Protein AF-A0A955N0J2-F1 (afdb_monomer_lite)

Structure (mmCIF, N/CA/C/O backbone):
data_AF-A0A955N0J2-F1
#
_entry.id   AF-A0A955N0J2-F1
#
loop_
_atom_site.group_PDB
_atom_site.id
_atom_site.type_symbol
_atom_site.label_atom_id
_atom_site.label_alt_id
_atom_site.label_comp_id
_atom_site.label_asym_id
_atom_site.label_entity_id
_atom_site.label_seq_id
_atom_site.pdbx_PDB_ins_code
_atom_site.Cartn_x
_atom_site.Cartn_y
_atom_site.Cartn_z
_atom_site.occupancy
_atom_site.B_iso_or_equiv
_atom_site.auth_seq_id
_atom_site.auth_comp_id
_atom_site.auth_asym_id
_atom_site.auth_atom_id
_atom_site.pdbx_PDB_model_num
ATOM 1 N N . HIS A 1 1 ? -2.171 -32.576 -2.882 1.00 40.78 1 HIS A N 1
ATOM 2 C CA . HIS A 1 1 ? -1.024 -31.797 -3.385 1.00 40.78 1 HIS A CA 1
ATOM 3 C C . HIS A 1 1 ? 0.149 -32.004 -2.447 1.00 40.78 1 HIS A C 1
ATOM 5 O O . HIS A 1 1 ? 0.036 -31.652 -1.281 1.00 40.78 1 HIS A O 1
ATOM 11 N N . ALA A 1 2 ? 1.214 -32.661 -2.911 1.00 28.28 2 ALA A N 1
ATOM 12 C CA . ALA A 1 2 ? 2.442 -32.777 -2.133 1.00 28.28 2 ALA A CA 1
ATOM 13 C C . ALA A 1 2 ? 3.068 -31.384 -2.021 1.00 28.28 2 ALA A C 1
ATOM 15 O O . ALA A 1 2 ? 3.252 -30.714 -3.036 1.00 28.28 2 ALA A O 1
ATOM 16 N N . THR A 1 3 ? 3.320 -30.936 -0.797 1.00 36.53 3 THR A N 1
ATOM 17 C CA . THR A 1 3 ? 4.000 -29.677 -0.505 1.00 36.53 3 THR A CA 1
ATOM 18 C C . THR A 1 3 ? 5.384 -29.737 -1.139 1.00 36.53 3 THR A C 1
ATOM 20 O O . THR A 1 3 ? 6.217 -30.554 -0.742 1.00 36.53 3 THR A O 1
ATOM 23 N N . ASP A 1 4 ? 5.604 -28.921 -2.164 1.00 41.00 4 ASP A N 1
ATOM 24 C CA . ASP A 1 4 ? 6.907 -28.765 -2.792 1.00 41.00 4 ASP A CA 1
ATOM 25 C C . ASP A 1 4 ? 7.872 -28.186 -1.746 1.00 41.00 4 ASP A C 1
ATOM 27 O O . ASP A 1 4 ? 7.723 -27.051 -1.300 1.00 41.00 4 ASP A O 1
ATOM 31 N N . ARG A 1 5 ? 8.808 -29.015 -1.270 1.00 42.97 5 ARG A N 1
ATOM 32 C CA . ARG A 1 5 ? 9.857 -28.622 -0.314 1.00 42.97 5 ARG A CA 1
ATOM 33 C C . ARG A 1 5 ? 11.081 -28.032 -1.015 1.00 42.97 5 ARG A C 1
ATOM 35 O O . ARG A 1 5 ? 12.058 -27.700 -0.345 1.00 42.97 5 ARG A O 1
ATOM 42 N N . SER A 1 6 ? 11.071 -27.932 -2.345 1.00 45.31 6 SER A N 1
ATOM 43 C CA . SER A 1 6 ? 12.128 -27.241 -3.066 1.00 45.31 6 SER A CA 1
ATOM 44 C C . SER A 1 6 ? 11.896 -25.733 -2.947 1.00 45.31 6 SER A C 1
ATOM 46 O O . SER A 1 6 ? 10.862 -25.200 -3.342 1.00 45.31 6 SER A O 1
ATOM 48 N N . MET A 1 7 ? 12.879 -25.001 -2.419 1.00 46.88 7 MET A N 1
ATOM 49 C CA . MET A 1 7 ? 12.847 -23.531 -2.385 1.00 46.88 7 MET A CA 1
ATOM 50 C C . MET A 1 7 ? 12.862 -22.893 -3.794 1.00 46.88 7 MET A C 1
ATOM 52 O O . MET A 1 7 ? 13.024 -21.686 -3.916 1.00 46.88 7 MET A O 1
ATOM 56 N N . SER A 1 8 ? 12.705 -23.665 -4.880 1.00 48.97 8 SER A N 1
ATOM 57 C CA . SER A 1 8 ? 12.685 -23.144 -6.251 1.00 48.97 8 SER A CA 1
ATOM 58 C C . SER A 1 8 ? 11.396 -22.416 -6.628 1.00 48.97 8 SER A C 1
ATOM 60 O O . SER A 1 8 ? 11.424 -21.650 -7.588 1.00 48.97 8 SER A O 1
ATOM 62 N N . ARG A 1 9 ? 10.294 -22.624 -5.889 1.00 45.53 9 ARG A N 1
ATOM 63 C CA . ARG A 1 9 ? 9.025 -21.890 -6.080 1.00 45.53 9 ARG A CA 1
ATOM 64 C C . ARG A 1 9 ? 8.713 -20.890 -4.965 1.00 45.53 9 ARG A C 1
ATOM 66 O O . ARG A 1 9 ? 7.815 -20.071 -5.125 1.00 45.53 9 ARG A O 1
ATOM 73 N N . ASN A 1 10 ? 9.455 -20.930 -3.859 1.00 49.03 10 ASN A N 1
ATOM 74 C CA . ASN A 1 10 ? 9.237 -20.028 -2.735 1.00 49.03 10 ASN A CA 1
ATOM 75 C C . ASN A 1 10 ? 10.019 -18.735 -2.962 1.00 49.03 10 ASN A C 1
ATOM 77 O O . ASN A 1 10 ? 11.237 -18.688 -2.795 1.00 49.03 10 ASN A O 1
ATOM 81 N N . PHE A 1 11 ? 9.309 -17.671 -3.321 1.00 57.72 11 PHE A N 1
ATOM 82 C CA . PHE A 1 11 ? 9.750 -16.335 -2.954 1.00 57.72 11 PHE A CA 1
ATOM 83 C C . PHE A 1 11 ? 9.420 -16.192 -1.472 1.00 57.72 11 PHE A C 1
ATOM 85 O O . PHE A 1 11 ? 8.257 -16.018 -1.118 1.00 57.72 11 PHE A O 1
ATOM 92 N N . ASN A 1 12 ? 10.408 -16.384 -0.600 1.00 56.88 12 ASN A N 1
ATOM 93 C CA . ASN A 1 12 ? 10.204 -16.054 0.803 1.00 56.88 12 ASN A CA 1
ATOM 94 C C . ASN A 1 12 ? 9.951 -14.541 0.868 1.00 56.88 12 ASN A C 1
ATOM 96 O O . ASN A 1 12 ? 10.771 -13.764 0.380 1.00 56.88 12 ASN A O 1
ATOM 100 N N . GLU A 1 13 ? 8.800 -14.145 1.410 1.00 60.25 13 GLU A N 1
ATOM 101 C CA . GLU A 1 13 ? 8.602 -12.776 1.871 1.00 60.25 13 GLU A CA 1
ATOM 102 C C . GLU A 1 13 ? 9.504 -12.596 3.091 1.00 60.25 13 GLU A C 1
ATOM 104 O O . GLU A 1 13 ? 9.379 -13.327 4.076 1.00 60.25 13 GLU A O 1
ATOM 109 N N . GLU A 1 14 ? 10.472 -11.698 2.981 1.00 68.94 14 GLU A N 1
ATOM 110 C CA . GLU A 1 14 ? 11.505 -11.494 3.996 1.00 68.94 14 GLU A CA 1
ATOM 111 C C . GLU A 1 14 ? 11.550 -10.032 4.463 1.00 68.94 14 GLU A C 1
ATOM 113 O O . GLU A 1 14 ? 12.373 -9.710 5.311 1.00 68.94 14 GLU A O 1
ATOM 118 N N . GLY A 1 15 ? 10.707 -9.140 3.930 1.00 83.31 15 GLY A N 1
ATOM 119 C CA . GLY A 1 15 ? 10.720 -7.709 4.226 1.00 83.31 15 GLY A CA 1
ATOM 120 C C . GLY A 1 15 ? 9.528 -7.204 5.037 1.00 83.31 15 GLY A C 1
ATOM 121 O O . GLY A 1 15 ? 8.683 -7.959 5.512 1.00 83.31 15 GLY A O 1
ATOM 122 N N . ASP A 1 16 ? 9.475 -5.880 5.174 1.00 90.06 16 ASP A N 1
ATOM 123 C CA . ASP A 1 16 ? 8.369 -5.163 5.805 1.00 90.06 16 ASP A CA 1
ATOM 124 C C . ASP A 1 16 ? 7.526 -4.467 4.726 1.00 90.06 16 ASP A C 1
ATOM 126 O O . ASP A 1 16 ? 8.062 -3.834 3.810 1.00 90.06 16 ASP A O 1
ATOM 130 N N . PHE A 1 17 ? 6.200 -4.515 4.864 1.00 92.50 17 PHE A N 1
ATOM 131 C CA . PHE A 1 17 ? 5.265 -3.930 3.903 1.00 92.50 17 PHE A CA 1
ATOM 132 C C . PHE A 1 17 ? 4.270 -2.985 4.574 1.00 92.50 17 PHE A C 1
ATOM 134 O O . PHE A 1 17 ? 3.632 -3.330 5.570 1.00 92.50 17 PHE A O 1
ATOM 141 N N . TRP A 1 18 ? 4.070 -1.819 3.962 1.00 95.38 18 TRP A N 1
ATOM 142 C CA . TRP A 1 18 ? 2.975 -0.917 4.286 1.00 95.38 18 TRP A CA 1
ATOM 143 C C . TRP A 1 18 ? 2.103 -0.684 3.061 1.00 95.38 18 TRP A C 1
ATOM 145 O O . TRP A 1 18 ? 2.591 -0.282 2.012 1.00 95.38 18 TRP A O 1
ATOM 155 N N . GLY A 1 19 ? 0.797 -0.900 3.209 1.00 95.19 19 GLY A N 1
ATOM 156 C CA . GLY A 1 19 ? -0.174 -0.662 2.146 1.00 95.19 19 GLY A CA 1
ATOM 157 C C . GLY A 1 19 ? -1.281 0.297 2.557 1.00 95.19 19 GLY A C 1
ATOM 158 O O . GLY A 1 19 ? -1.551 0.479 3.746 1.00 95.19 19 GLY A O 1
ATOM 159 N N . VAL A 1 20 ? -1.931 0.879 1.558 1.00 94.88 20 VAL A N 1
ATOM 160 C CA . VAL A 1 20 ? -3.205 1.598 1.663 1.00 94.88 20 VAL A CA 1
ATOM 161 C C . VAL A 1 20 ? -4.052 1.254 0.438 1.00 94.88 20 VAL A C 1
ATOM 163 O O . VAL A 1 20 ? -3.509 1.034 -0.644 1.00 94.88 20 VAL A O 1
ATOM 166 N N . GLN A 1 21 ? -5.371 1.189 0.601 1.00 94.31 21 GLN A N 1
ATOM 167 C CA . GLN A 1 21 ? -6.305 0.881 -0.476 1.00 94.31 21 GLN A CA 1
ATOM 168 C C . GLN A 1 21 ? -7.532 1.791 -0.382 1.00 94.31 21 GLN A C 1
ATOM 170 O O . GLN A 1 21 ? -8.040 2.028 0.711 1.00 94.31 21 GLN A O 1
ATOM 175 N N . ASN A 1 22 ? -8.017 2.252 -1.533 1.00 91.94 22 ASN A N 1
ATOM 176 C CA . ASN A 1 22 ? -9.314 2.894 -1.694 1.00 91.94 22 ASN A CA 1
ATOM 177 C C . ASN A 1 22 ? -10.021 2.286 -2.917 1.00 91.94 22 ASN A C 1
ATOM 179 O O . ASN A 1 22 ? -9.598 2.484 -4.061 1.00 91.94 22 ASN A O 1
ATOM 183 N N . GLY A 1 23 ? -11.064 1.488 -2.675 1.00 91.31 23 GLY A N 1
ATOM 184 C CA . GLY A 1 23 ? -11.765 0.747 -3.725 1.00 91.31 23 GLY A CA 1
ATOM 185 C C . GLY A 1 23 ? -10.804 -0.110 -4.573 1.00 91.31 23 GLY A C 1
ATOM 186 O O . GLY A 1 23 ? -10.105 -0.959 -4.012 1.00 91.31 23 GLY A O 1
ATOM 187 N N . PRO A 1 24 ? -10.745 0.078 -5.907 1.00 95.56 24 PRO A N 1
ATOM 188 C CA . PRO A 1 24 ? -9.863 -0.693 -6.786 1.00 95.56 24 PRO A CA 1
ATOM 189 C C . PRO A 1 24 ? -8.394 -0.252 -6.755 1.00 95.56 24 PRO A C 1
ATOM 191 O O . PRO A 1 24 ? -7.572 -0.895 -7.406 1.00 95.56 24 PRO A O 1
ATOM 194 N N . ARG A 1 25 ? -8.063 0.849 -6.069 1.00 97.88 25 ARG A N 1
ATOM 195 C CA . ARG A 1 25 ? -6.747 1.498 -6.103 1.00 97.88 25 ARG A CA 1
ATOM 196 C C . ARG A 1 25 ? -5.972 1.204 -4.831 1.00 97.88 25 ARG A C 1
ATOM 198 O O . ARG A 1 25 ? -6.536 1.272 -3.742 1.00 97.88 25 ARG A O 1
ATOM 205 N N . ALA A 1 26 ? -4.679 0.940 -4.947 1.00 98.12 26 ALA A N 1
ATOM 206 C CA . ALA A 1 26 ? -3.811 0.683 -3.809 1.00 98.12 26 ALA A CA 1
ATOM 207 C C . ALA A 1 26 ? -2.411 1.260 -4.018 1.00 98.12 26 ALA A C 1
ATOM 209 O O . ALA A 1 26 ? -1.923 1.347 -5.143 1.00 98.12 26 ALA A O 1
ATOM 210 N N . ILE A 1 27 ? -1.745 1.606 -2.921 1.00 98.56 27 ILE A N 1
ATOM 211 C CA . ILE A 1 27 ? -0.306 1.881 -2.895 1.00 98.56 27 ILE A CA 1
ATOM 212 C C . ILE A 1 27 ? 0.333 0.888 -1.933 1.00 98.56 27 ILE A C 1
ATOM 214 O O . ILE A 1 27 ? -0.159 0.696 -0.820 1.00 98.56 27 ILE A O 1
ATOM 218 N N . GLY A 1 28 ? 1.422 0.261 -2.371 1.00 97.25 28 GLY A N 1
ATOM 219 C CA . GLY A 1 28 ? 2.245 -0.634 -1.570 1.00 97.25 28 GLY A CA 1
ATOM 220 C C . GLY A 1 28 ? 3.675 -0.121 -1.479 1.00 97.25 28 GLY A C 1
ATOM 221 O O . GLY A 1 28 ? 4.313 0.123 -2.501 1.00 97.25 28 GLY A O 1
ATOM 222 N N . LEU A 1 29 ? 4.182 0.021 -0.258 1.00 97.44 29 LEU A N 1
ATOM 223 C CA . LEU A 1 29 ? 5.557 0.395 0.050 1.00 97.44 29 LEU A CA 1
ATOM 224 C C . LEU A 1 29 ? 6.253 -0.795 0.703 1.00 97.44 29 LEU A C 1
ATOM 226 O O . LEU A 1 29 ? 5.721 -1.416 1.623 1.00 97.44 29 LEU A O 1
ATOM 230 N N . TYR A 1 30 ? 7.450 -1.100 0.230 1.00 94.44 30 TYR A N 1
ATOM 231 C CA . TYR A 1 30 ? 8.221 -2.260 0.629 1.00 94.44 30 TYR A CA 1
ATOM 232 C C . TYR A 1 30 ? 9.609 -1.847 1.096 1.00 94.44 30 TYR A C 1
ATOM 234 O O . TYR A 1 30 ? 10.296 -1.052 0.449 1.00 94.44 30 TYR A O 1
ATOM 242 N N . LYS A 1 31 ? 10.044 -2.456 2.192 1.00 90.75 31 LYS A N 1
ATOM 243 C CA . LYS A 1 31 ? 11.410 -2.384 2.687 1.00 90.75 31 LYS A CA 1
ATOM 244 C C . LYS A 1 31 ? 11.989 -3.797 2.684 1.00 90.75 31 LYS A C 1
ATOM 246 O O . LYS A 1 31 ? 11.415 -4.682 3.319 1.00 90.75 31 LYS A O 1
ATOM 251 N N . PRO A 1 32 ? 13.152 -4.016 2.049 1.00 85.38 32 PRO A N 1
ATOM 252 C CA . PRO A 1 32 ? 13.845 -5.287 2.174 1.00 85.38 32 PRO A CA 1
ATOM 253 C C . PRO A 1 32 ? 14.337 -5.510 3.616 1.00 85.38 32 PRO A C 1
ATOM 255 O O . PRO A 1 32 ? 14.611 -4.536 4.327 1.00 85.38 32 PRO A O 1
ATOM 258 N N . PRO A 1 33 ? 14.530 -6.771 4.042 1.00 80.56 33 PRO A N 1
ATOM 259 C CA . PRO A 1 33 ? 15.210 -7.069 5.301 1.00 80.56 33 PRO A CA 1
ATOM 260 C C . PRO A 1 33 ? 16.624 -6.493 5.329 1.00 80.56 33 PRO A C 1
ATOM 262 O O . PRO A 1 33 ? 17.136 -5.986 4.331 1.00 80.56 33 PRO A O 1
ATOM 265 N N . ALA A 1 34 ? 17.287 -6.674 6.471 1.00 78.12 34 ALA A N 1
ATOM 266 C CA . ALA A 1 34 ? 18.732 -6.557 6.614 1.00 78.12 34 ALA A CA 1
ATOM 267 C C . ALA A 1 34 ? 19.483 -7.127 5.386 1.00 78.12 34 ALA A C 1
ATOM 269 O O . ALA A 1 34 ? 19.545 -8.340 5.147 1.00 78.12 34 ALA A O 1
ATOM 270 N N . LEU A 1 35 ? 20.018 -6.227 4.554 1.00 76.25 35 LEU A N 1
ATOM 271 C CA . LEU A 1 35 ? 20.693 -6.561 3.306 1.00 76.25 35 LEU A CA 1
ATOM 272 C C . LEU A 1 35 ? 22.165 -6.862 3.610 1.00 76.25 35 LEU A C 1
ATOM 274 O O . LEU A 1 35 ? 23.065 -6.050 3.387 1.00 76.25 35 LEU A O 1
ATOM 278 N N . HIS A 1 36 ? 22.417 -8.075 4.103 1.00 75.88 36 HIS A N 1
ATOM 279 C CA . HIS A 1 36 ? 23.768 -8.606 4.275 1.00 75.88 36 HIS A CA 1
ATOM 280 C C . HIS A 1 36 ? 24.444 -8.868 2.911 1.00 75.88 36 HIS A C 1
ATOM 282 O O . HIS A 1 36 ? 24.287 -8.119 1.950 1.00 75.88 36 HIS A O 1
ATOM 288 N N . TYR A 1 37 ? 25.241 -9.932 2.784 1.00 79.88 37 TYR A N 1
ATOM 289 C CA . TYR A 1 37 ? 25.923 -10.230 1.529 1.00 79.88 37 TYR A CA 1
ATOM 290 C C . TYR A 1 37 ? 24.974 -10.736 0.435 1.00 79.88 37 TYR A C 1
ATOM 292 O O . TYR A 1 37 ? 24.824 -11.947 0.246 1.00 79.88 37 TYR A O 1
ATOM 300 N N . GLN A 1 38 ? 24.418 -9.812 -0.341 1.00 82.44 38 GLN A N 1
ATOM 301 C CA . GLN A 1 38 ? 23.455 -10.097 -1.398 1.00 82.44 38 GLN A CA 1
ATOM 302 C C . GLN A 1 38 ? 24.053 -9.871 -2.792 1.00 82.44 38 GLN A C 1
ATOM 304 O O . GLN A 1 38 ? 24.966 -9.067 -2.989 1.00 82.44 38 GLN A O 1
ATOM 309 N N . LYS A 1 39 ? 23.545 -10.618 -3.781 1.00 84.94 39 LYS A N 1
ATOM 310 C CA . LYS A 1 39 ? 23.803 -10.379 -5.219 1.00 84.94 39 LYS A CA 1
ATOM 311 C C . LYS A 1 39 ? 22.671 -9.587 -5.887 1.00 84.94 39 LYS A C 1
ATOM 313 O O . LYS A 1 39 ? 22.843 -9.060 -6.983 1.00 84.94 39 LYS A O 1
ATOM 318 N N . SER A 1 40 ? 21.513 -9.509 -5.236 1.00 86.19 40 SER A N 1
ATOM 319 C CA . SER A 1 40 ? 20.357 -8.743 -5.693 1.00 86.19 40 SER A CA 1
ATOM 320 C C . SER A 1 40 ? 19.468 -8.354 -4.519 1.00 86.19 40 SER A C 1
ATOM 322 O O . SER A 1 40 ? 19.349 -9.135 -3.579 1.00 86.19 40 SER A O 1
ATOM 324 N N . ALA A 1 41 ? 18.803 -7.209 -4.623 1.00 88.06 41 ALA A N 1
ATOM 325 C CA . ALA A 1 41 ? 17.725 -6.783 -3.736 1.00 88.06 41 ALA A CA 1
ATOM 326 C C . ALA A 1 41 ? 16.611 -6.191 -4.605 1.00 88.06 41 ALA A C 1
ATOM 328 O O . ALA A 1 41 ? 16.888 -5.331 -5.443 1.00 88.06 41 ALA A O 1
ATOM 329 N N . LYS A 1 42 ? 15.384 -6.694 -4.465 1.00 89.06 42 LYS A N 1
ATOM 330 C CA . LYS A 1 42 ? 14.234 -6.287 -5.280 1.00 89.06 42 LYS A CA 1
ATOM 331 C C . LYS A 1 42 ? 12.924 -6.578 -4.562 1.00 89.06 42 LYS A C 1
ATOM 333 O O . LYS A 1 42 ? 12.839 -7.604 -3.890 1.00 89.06 42 LYS A O 1
ATOM 338 N N . ALA A 1 43 ? 11.922 -5.732 -4.771 1.00 91.94 43 ALA A N 1
ATOM 339 C CA . ALA A 1 43 ? 10.535 -6.150 -4.608 1.00 91.94 43 ALA A CA 1
ATOM 340 C C . ALA A 1 43 ? 10.087 -6.880 -5.879 1.00 91.94 43 ALA A C 1
ATOM 342 O O . ALA A 1 43 ? 10.571 -6.592 -6.981 1.00 91.94 43 ALA A O 1
ATOM 343 N N . VAL A 1 44 ? 9.182 -7.842 -5.731 1.00 93.12 44 VAL A N 1
ATOM 344 C CA . VAL A 1 44 ? 8.610 -8.574 -6.860 1.00 93.12 44 VAL A CA 1
ATOM 345 C C . VAL A 1 44 ? 7.098 -8.620 -6.739 1.00 93.12 44 VAL A C 1
ATOM 347 O O . VAL A 1 44 ? 6.569 -8.895 -5.667 1.00 93.12 44 VAL A O 1
ATOM 350 N N . LEU A 1 45 ? 6.407 -8.376 -7.848 1.00 95.12 45 LEU A N 1
ATOM 351 C CA . LEU A 1 45 ? 4.983 -8.665 -7.975 1.00 95.12 45 LEU A CA 1
ATOM 352 C C . LEU A 1 45 ? 4.832 -9.899 -8.853 1.00 95.12 45 LEU A C 1
ATOM 354 O O . LEU A 1 45 ? 5.458 -9.991 -9.910 1.00 95.12 45 LEU A O 1
ATOM 358 N N . ILE A 1 46 ? 4.043 -10.863 -8.387 1.00 94.81 46 ILE A N 1
ATOM 359 C CA . ILE A 1 46 ? 3.968 -12.193 -8.987 1.00 94.81 46 ILE A CA 1
ATOM 360 C C . ILE A 1 46 ? 2.528 -12.469 -9.394 1.00 94.81 46 ILE A C 1
ATOM 362 O O . ILE A 1 46 ? 1.629 -12.509 -8.555 1.00 94.81 46 ILE A O 1
ATOM 366 N N . TRP A 1 47 ? 2.333 -12.738 -10.680 1.00 95.81 47 TRP A N 1
ATOM 367 C CA . TRP A 1 47 ? 1.122 -13.362 -11.189 1.00 95.81 47 TRP A CA 1
ATOM 368 C C . TRP A 1 47 ? 1.420 -14.839 -11.412 1.00 95.81 47 TRP A C 1
ATOM 370 O O . TRP A 1 47 ? 2.170 -15.219 -12.316 1.00 95.81 47 TRP A O 1
ATOM 380 N N . THR A 1 48 ? 0.858 -15.675 -10.541 1.00 93.38 48 THR A N 1
ATOM 381 C CA . THR A 1 48 ? 1.051 -17.124 -10.605 1.00 93.38 48 THR A CA 1
ATOM 382 C C . THR A 1 48 ? 0.440 -17.688 -11.880 1.00 93.38 48 THR A C 1
ATOM 384 O O . THR A 1 48 ? -0.656 -17.261 -12.242 1.00 93.38 48 THR A O 1
ATOM 387 N N . ARG A 1 49 ? 1.076 -18.700 -12.484 1.00 93.19 49 ARG A N 1
ATOM 388 C CA . ARG A 1 49 ? 0.611 -19.373 -13.711 1.00 93.19 49 ARG A CA 1
ATOM 389 C C . ARG A 1 49 ? 0.540 -18.421 -14.907 1.00 93.19 49 ARG A C 1
ATOM 391 O O . ARG A 1 49 ? -0.533 -17.995 -15.327 1.00 93.19 49 ARG A O 1
ATOM 398 N N . ARG A 1 50 ? 1.699 -18.137 -15.507 1.00 94.06 50 ARG A N 1
ATOM 399 C CA . ARG A 1 50 ? 1.824 -17.328 -16.729 1.00 94.06 50 ARG A CA 1
ATOM 400 C C . ARG A 1 50 ? 0.984 -17.875 -17.884 1.00 94.06 50 ARG A C 1
ATOM 402 O O . ARG A 1 50 ? 0.510 -17.098 -18.701 1.00 94.06 50 ARG A O 1
ATOM 409 N N . ASP A 1 51 ? 0.752 -19.184 -17.930 1.00 94.56 51 ASP A N 1
ATOM 410 C CA . ASP A 1 51 ? -0.106 -19.827 -18.927 1.00 94.56 51 ASP A CA 1
ATOM 411 C C . ASP A 1 51 ? -1.589 -19.413 -18.846 1.00 94.56 51 ASP A C 1
ATOM 413 O O . ASP A 1 51 ? -2.333 -19.664 -19.789 1.00 94.56 51 ASP A O 1
ATOM 417 N N . LEU A 1 52 ? -2.021 -18.773 -17.751 1.00 95.06 52 LEU A N 1
ATOM 418 C CA . LEU A 1 52 ? -3.373 -18.225 -17.578 1.00 95.06 52 LEU A CA 1
ATOM 419 C C . LEU A 1 52 ? -3.472 -16.719 -17.878 1.00 95.06 52 LEU A C 1
ATOM 421 O O . LEU A 1 52 ? -4.545 -16.138 -17.721 1.00 95.06 52 LEU A O 1
ATOM 425 N N . ILE A 1 53 ? -2.366 -16.074 -18.252 1.00 96.75 53 ILE A N 1
ATOM 426 C CA . ILE A 1 53 ? -2.328 -14.639 -18.543 1.00 96.75 53 ILE A CA 1
ATOM 427 C C . ILE A 1 53 ? -2.701 -14.420 -20.008 1.00 96.75 53 ILE A C 1
ATOM 429 O O . ILE A 1 53 ? -2.027 -14.921 -20.907 1.00 96.75 53 ILE A O 1
ATOM 433 N N . ASP A 1 54 ? -3.763 -13.649 -20.244 1.00 96.38 54 ASP A N 1
ATOM 434 C CA . ASP A 1 54 ? -4.302 -13.418 -21.590 1.00 96.38 54 ASP A CA 1
ATOM 435 C C . ASP A 1 54 ? -3.492 -12.371 -22.370 1.00 96.38 54 ASP A C 1
ATOM 437 O O . ASP A 1 54 ? -3.295 -12.481 -23.581 1.00 96.38 54 ASP A O 1
ATOM 441 N N . GLU A 1 55 ? -3.041 -11.318 -21.685 1.00 96.31 55 GLU A N 1
ATOM 442 C CA . GLU A 1 55 ? -2.211 -10.262 -22.263 1.00 96.31 55 GLU A CA 1
ATOM 443 C C . GLU A 1 55 ? -1.410 -9.518 -21.193 1.00 96.31 55 GLU A C 1
ATOM 445 O O . GLU A 1 55 ? -1.851 -9.365 -20.051 1.00 96.31 55 GLU A O 1
ATOM 450 N N . THR A 1 56 ? -0.255 -9.000 -21.609 1.00 98.31 56 THR A N 1
ATOM 451 C CA . THR A 1 56 ? 0.609 -8.141 -20.801 1.00 98.31 56 THR A CA 1
ATOM 452 C C . THR A 1 56 ? 0.995 -6.907 -21.611 1.00 98.31 56 THR A C 1
ATOM 454 O O . THR A 1 56 ? 1.358 -7.011 -22.784 1.00 98.31 56 THR A O 1
ATOM 457 N N . TRP A 1 57 ? 0.945 -5.742 -20.978 1.00 98.44 57 TRP A N 1
ATOM 458 C CA . TRP A 1 57 ? 1.326 -4.451 -21.545 1.00 98.44 57 TRP A CA 1
ATOM 459 C C . TRP A 1 57 ? 2.311 -3.745 -20.615 1.00 98.44 57 TRP A C 1
ATOM 461 O O . TRP A 1 57 ? 2.221 -3.898 -19.399 1.00 98.44 57 TRP A O 1
ATOM 471 N N . ALA A 1 58 ? 3.230 -2.968 -21.181 1.00 97.69 58 ALA A N 1
ATOM 472 C CA . ALA A 1 58 ? 4.079 -2.014 -20.475 1.00 97.69 58 ALA A CA 1
ATOM 473 C C . ALA A 1 58 ? 3.948 -0.668 -21.195 1.00 97.69 58 ALA A C 1
ATOM 475 O O . ALA A 1 58 ? 4.343 -0.547 -22.355 1.00 97.69 58 ALA A O 1
ATOM 476 N N . GLY A 1 59 ? 3.293 0.298 -20.549 1.00 95.81 59 GLY A N 1
ATOM 477 C CA . GLY A 1 59 ? 2.883 1.536 -21.205 1.00 95.81 59 GLY A CA 1
ATOM 478 C C . GLY A 1 59 ? 1.941 1.253 -22.379 1.00 95.81 59 GLY A C 1
ATOM 479 O O . GLY A 1 59 ? 0.894 0.625 -22.220 1.00 95.81 59 GLY A O 1
ATOM 480 N N . ASP A 1 60 ? 2.322 1.702 -23.572 1.00 95.12 60 ASP A N 1
ATOM 481 C CA . ASP A 1 60 ? 1.576 1.492 -24.815 1.00 95.12 60 ASP A CA 1
ATOM 482 C C . ASP A 1 60 ? 2.036 0.265 -25.620 1.00 95.12 60 ASP A C 1
ATOM 484 O O . ASP A 1 60 ? 1.453 -0.043 -26.668 1.00 95.12 60 ASP A O 1
ATOM 488 N N . ARG A 1 61 ? 3.055 -0.448 -25.128 1.00 96.94 61 ARG A N 1
ATOM 489 C CA . ARG A 1 61 ? 3.682 -1.589 -25.789 1.00 96.94 61 ARG A CA 1
ATOM 490 C C . ARG A 1 61 ? 3.133 -2.904 -25.254 1.00 96.94 61 ARG A C 1
ATOM 492 O O . ARG A 1 61 ? 3.191 -3.190 -24.058 1.00 96.94 61 ARG A O 1
ATOM 499 N N . LYS A 1 62 ? 2.668 -3.757 -26.166 1.00 97.88 62 LYS A N 1
ATOM 500 C CA . LYS A 1 62 ? 2.313 -5.140 -25.841 1.00 97.88 62 LYS A CA 1
ATOM 501 C C . LYS A 1 62 ? 3.583 -5.953 -25.592 1.00 97.88 62 LYS A C 1
ATOM 503 O O . LYS A 1 62 ? 4.539 -5.865 -26.361 1.00 97.88 62 LYS A O 1
ATOM 508 N N . VAL A 1 63 ? 3.600 -6.736 -24.521 1.00 98.00 63 VAL A N 1
ATOM 509 C CA . VAL A 1 63 ? 4.729 -7.597 -24.156 1.00 98.00 63 VAL A CA 1
ATOM 510 C C . VAL A 1 63 ? 4.462 -9.004 -24.676 1.00 98.00 63 VAL A C 1
ATOM 512 O O . VAL A 1 63 ? 3.667 -9.744 -24.102 1.00 98.00 63 VAL A O 1
ATOM 515 N N . GLU A 1 64 ? 5.123 -9.364 -25.774 1.00 95.88 64 GLU A N 1
ATOM 516 C CA . GLU A 1 64 ? 4.981 -10.690 -26.398 1.00 95.88 64 GLU A CA 1
ATOM 517 C C . GLU A 1 64 ? 6.069 -11.674 -25.941 1.00 95.88 64 GLU A C 1
ATOM 519 O O . GLU A 1 64 ? 5.819 -12.872 -25.818 1.00 95.88 64 GLU A O 1
ATOM 524 N N . GLU A 1 65 ? 7.254 -11.167 -25.591 1.00 96.62 65 GLU A N 1
ATOM 525 C CA . GLU A 1 65 ? 8.415 -11.968 -25.195 1.00 96.62 65 GLU A CA 1
ATOM 526 C C . GLU A 1 65 ? 8.964 -11.534 -23.831 1.00 96.62 65 GLU A C 1
ATOM 528 O O . GLU A 1 65 ? 8.856 -10.369 -23.446 1.00 96.62 65 GLU A O 1
ATOM 533 N N . LEU A 1 66 ? 9.555 -12.484 -23.096 1.00 97.00 66 LEU A N 1
ATOM 534 C CA . LEU A 1 66 ? 10.224 -12.244 -21.816 1.00 97.00 66 LEU A CA 1
ATOM 535 C C . LEU A 1 66 ? 11.683 -12.730 -21.866 1.00 97.00 66 LEU A C 1
ATOM 537 O O . LEU A 1 66 ? 11.950 -13.762 -22.482 1.00 97.00 66 LEU A O 1
ATOM 541 N N . PRO A 1 67 ? 12.617 -12.056 -21.168 1.00 97.06 67 PRO A N 1
ATOM 542 C CA . PRO A 1 67 ? 12.398 -10.888 -20.316 1.00 97.06 67 PRO A CA 1
ATOM 543 C C . PRO A 1 67 ? 12.096 -9.614 -21.120 1.00 97.06 67 PRO A C 1
ATOM 545 O O . PRO A 1 67 ? 12.631 -9.424 -22.206 1.00 97.06 67 PRO A O 1
ATOM 548 N N . ALA A 1 68 ? 11.276 -8.728 -20.559 1.00 97.81 68 ALA A N 1
ATOM 549 C CA . ALA A 1 68 ? 10.970 -7.422 -21.138 1.00 97.81 68 ALA A CA 1
ATOM 550 C C . ALA A 1 68 ? 11.307 -6.313 -20.143 1.00 97.81 68 ALA A C 1
ATOM 552 O O . ALA A 1 68 ? 10.959 -6.404 -18.968 1.00 97.81 68 ALA A O 1
ATOM 553 N N . GLU A 1 69 ? 11.982 -5.264 -20.604 1.00 96.38 69 GLU A N 1
ATOM 554 C CA . GLU A 1 69 ? 12.248 -4.081 -19.782 1.00 96.38 69 GLU A CA 1
ATOM 555 C C . GLU A 1 69 ? 10.985 -3.226 -19.643 1.00 96.38 69 GLU A C 1
ATOM 557 O O . GLU A 1 69 ? 10.111 -3.259 -20.513 1.00 96.38 69 GLU A O 1
ATOM 562 N N . VAL A 1 70 ? 10.885 -2.503 -18.532 1.00 96.94 70 VAL A N 1
ATOM 563 C CA . VAL A 1 70 ? 9.826 -1.531 -18.243 1.00 96.94 70 VAL A CA 1
ATOM 564 C C . VAL A 1 70 ? 10.523 -0.223 -17.894 1.00 96.94 70 VAL A C 1
ATOM 566 O O . VAL A 1 70 ? 11.399 -0.201 -17.025 1.00 96.94 70 VAL A O 1
ATOM 569 N N . GLU A 1 71 ? 10.173 0.850 -18.589 1.00 94.94 71 GLU A N 1
ATOM 570 C CA . GLU A 1 71 ? 10.780 2.156 -18.352 1.00 94.94 71 GLU A CA 1
ATOM 571 C C . GLU A 1 71 ? 10.190 2.810 -17.089 1.00 94.94 71 GLU A C 1
ATOM 573 O O . GLU A 1 71 ? 9.024 2.579 -16.743 1.00 94.94 71 GLU A O 1
ATOM 578 N N . PRO A 1 72 ? 10.964 3.638 -16.361 1.00 91.19 72 PRO A N 1
ATOM 579 C CA . PRO A 1 72 ? 10.447 4.368 -15.210 1.00 91.19 72 PRO A CA 1
ATOM 580 C C . PRO A 1 72 ? 9.187 5.170 -15.557 1.00 91.19 72 PRO A C 1
ATOM 582 O O . PRO A 1 72 ? 9.152 5.920 -16.530 1.00 91.19 72 PRO A O 1
ATOM 585 N N . GLY A 1 73 ? 8.150 5.024 -14.732 1.00 92.12 73 GLY A N 1
ATOM 586 C CA . GLY A 1 73 ? 6.866 5.696 -14.918 1.00 92.12 73 GLY A CA 1
ATOM 587 C C . GLY A 1 73 ? 5.871 4.962 -15.822 1.00 92.12 73 GLY A C 1
ATOM 588 O O . GLY A 1 73 ? 4.693 5.327 -15.781 1.00 92.12 73 GLY A O 1
ATOM 589 N N . GLU A 1 74 ? 6.286 3.927 -16.567 1.00 96.31 74 GLU A N 1
ATOM 590 C CA . GLU A 1 74 ? 5.359 3.074 -17.317 1.00 96.31 74 GLU A CA 1
ATOM 591 C C . GLU A 1 74 ? 4.433 2.296 -16.376 1.00 96.31 74 GLU A C 1
ATOM 593 O O . GLU A 1 74 ? 4.830 1.816 -15.313 1.00 96.31 74 GLU A O 1
ATOM 598 N N . THR A 1 75 ? 3.180 2.136 -16.798 1.00 98.38 75 THR A N 1
ATOM 599 C CA . THR A 1 75 ? 2.232 1.245 -16.127 1.00 98.38 75 THR A CA 1
ATOM 600 C C . THR A 1 75 ? 2.264 -0.118 -16.804 1.00 98.38 75 THR A C 1
ATOM 602 O O . THR A 1 75 ? 2.060 -0.224 -18.013 1.00 98.38 75 THR A O 1
ATOM 605 N N . VAL A 1 76 ? 2.504 -1.165 -16.023 1.00 98.62 76 VAL A N 1
ATOM 606 C CA . VAL A 1 76 ? 2.380 -2.556 -16.451 1.00 98.62 76 VAL A CA 1
ATOM 607 C C . VAL A 1 76 ? 0.939 -2.995 -16.256 1.00 98.62 76 VAL A C 1
ATOM 609 O O . VAL A 1 76 ? 0.425 -2.895 -15.149 1.00 98.62 76 VAL A O 1
ATOM 612 N N . VAL A 1 77 ? 0.290 -3.517 -17.291 1.00 98.69 77 VAL A N 1
ATOM 613 C CA . VAL A 1 77 ? -1.056 -4.091 -17.178 1.00 98.69 77 VAL A CA 1
ATOM 614 C C . VAL A 1 77 ? -1.013 -5.567 -17.522 1.00 98.69 77 VAL A C 1
ATOM 616 O O . VAL A 1 77 ? -0.529 -5.949 -18.585 1.00 98.69 77 VAL A O 1
ATOM 619 N N . VAL A 1 78 ? -1.552 -6.392 -16.632 1.00 98.56 78 VAL A N 1
ATOM 620 C CA . VAL A 1 78 ? -1.718 -7.833 -16.822 1.00 98.56 78 VAL A CA 1
ATOM 621 C C . VAL A 1 78 ? -3.207 -8.146 -16.845 1.00 98.56 78 VAL A C 1
ATOM 623 O O . VAL A 1 78 ? -3.944 -7.762 -15.934 1.00 98.56 78 VAL A O 1
ATOM 626 N N . ARG A 1 79 ? -3.660 -8.852 -17.879 1.00 97.75 79 ARG A N 1
ATOM 627 C CA . ARG A 1 79 ? -5.020 -9.388 -17.944 1.00 97.75 79 ARG A CA 1
ATOM 628 C C . ARG A 1 79 ? -5.045 -10.833 -17.488 1.00 97.75 79 ARG A C 1
ATOM 630 O O . ARG A 1 79 ? -4.295 -11.660 -18.005 1.00 97.75 79 ARG A O 1
ATOM 637 N N . ILE A 1 80 ? -5.965 -11.132 -16.578 1.00 95.00 80 ILE A N 1
ATOM 638 C CA . ILE A 1 80 ? -6.244 -12.496 -16.134 1.00 95.00 80 ILE A CA 1
ATOM 639 C C . ILE A 1 80 ? -7.755 -12.711 -16.159 1.00 95.00 80 ILE A C 1
ATOM 641 O O . ILE A 1 80 ? -8.503 -12.195 -15.323 1.00 95.00 80 ILE A O 1
ATOM 645 N N . GLY A 1 81 ? -8.220 -13.460 -17.155 1.00 93.88 81 GLY A N 1
ATOM 646 C CA . GLY A 1 81 ? -9.627 -13.731 -17.398 1.00 93.88 81 GLY A CA 1
ATOM 647 C C . GLY A 1 81 ? -10.420 -12.451 -17.660 1.00 93.88 81 GLY A C 1
ATOM 648 O O . GLY A 1 81 ? -10.353 -11.854 -18.739 1.00 93.88 81 GLY A O 1
ATOM 649 N N . LYS A 1 82 ? -11.225 -12.057 -16.667 1.00 95.81 82 LYS A N 1
ATOM 650 C CA . LYS A 1 82 ? -12.123 -10.891 -16.723 1.00 95.81 82 LYS A CA 1
ATOM 651 C C . LYS A 1 82 ? -11.593 -9.671 -15.968 1.00 95.81 82 LYS A C 1
ATOM 653 O O . LYS A 1 82 ? -12.319 -8.687 -15.871 1.00 95.81 82 LYS A O 1
ATOM 658 N N . ALA A 1 83 ? -10.373 -9.727 -15.440 1.00 96.81 83 ALA A N 1
ATOM 659 C CA . ALA A 1 83 ? -9.777 -8.631 -14.691 1.00 96.81 83 ALA A CA 1
ATOM 660 C C . ALA A 1 83 ? -8.521 -8.094 -15.384 1.00 96.81 83 ALA A C 1
ATOM 662 O O . ALA A 1 83 ? -7.702 -8.860 -15.897 1.00 96.81 83 ALA A O 1
ATOM 663 N N . TYR A 1 84 ? -8.367 -6.777 -15.333 1.00 98.56 84 TYR A N 1
ATOM 664 C CA . TYR A 1 84 ? -7.110 -6.083 -15.546 1.00 98.56 84 TYR A CA 1
ATOM 665 C C . TYR A 1 84 ? -6.480 -5.739 -14.198 1.00 98.56 84 TYR A C 1
ATOM 667 O O . TYR A 1 84 ? -7.159 -5.219 -13.314 1.00 98.56 84 TYR A O 1
ATOM 675 N N . VAL A 1 85 ? -5.180 -5.995 -14.061 1.00 98.50 85 VAL A N 1
ATOM 676 C CA . VAL A 1 85 ? -4.352 -5.550 -12.936 1.00 98.50 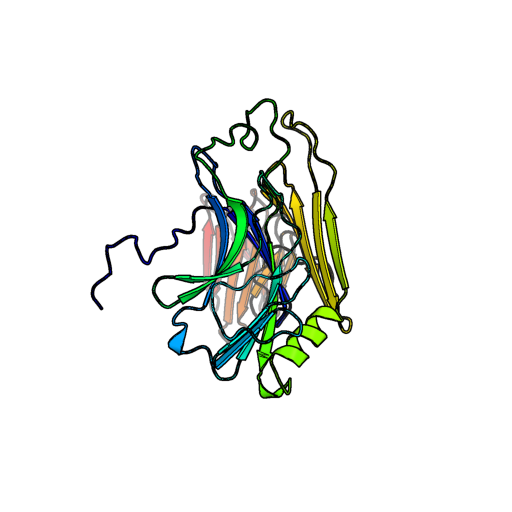85 VAL A CA 1
ATOM 677 C C . VAL A 1 85 ? -3.276 -4.629 -13.491 1.00 98.50 85 VAL A C 1
ATOM 679 O O . VAL A 1 85 ? -2.390 -5.075 -14.217 1.00 98.50 85 VAL A O 1
ATOM 682 N N . GLY A 1 86 ? -3.383 -3.342 -13.186 1.00 98.50 86 GLY A N 1
ATOM 683 C CA . GLY A 1 86 ? -2.419 -2.317 -13.553 1.00 98.50 86 GLY A CA 1
ATOM 684 C C . GLY A 1 86 ? -1.490 -2.025 -12.386 1.00 98.50 86 GLY A C 1
ATOM 685 O O . GLY A 1 86 ? -1.954 -1.865 -11.263 1.00 98.50 86 GLY A O 1
ATOM 686 N N . VAL A 1 87 ? -0.190 -1.949 -12.643 1.00 98.62 87 VAL A N 1
ATOM 687 C CA . VAL A 1 87 ? 0.853 -1.667 -11.658 1.00 98.62 87 VAL A CA 1
ATOM 688 C C . VAL A 1 87 ? 1.762 -0.592 -12.222 1.00 98.62 87 VAL A C 1
ATOM 690 O O . VAL A 1 87 ? 2.376 -0.777 -13.270 1.00 98.62 87 VAL A O 1
ATOM 693 N N . ARG A 1 88 ? 1.884 0.523 -11.511 1.00 98.00 88 ARG A N 1
ATOM 694 C CA . ARG A 1 88 ? 2.829 1.590 -11.827 1.00 98.00 88 ARG A CA 1
ATOM 695 C C . ARG A 1 88 ? 3.929 1.596 -10.765 1.00 98.00 88 ARG A C 1
ATOM 697 O O . ARG A 1 88 ? 3.640 1.921 -9.611 1.00 98.00 88 ARG A O 1
ATOM 704 N N . PRO A 1 89 ? 5.166 1.203 -11.108 1.00 97.25 89 PRO A N 1
ATOM 705 C CA . PRO A 1 89 ? 6.287 1.262 -10.180 1.00 97.25 89 PRO A CA 1
ATOM 706 C C . PRO A 1 89 ? 6.521 2.690 -9.678 1.00 97.25 89 PRO A C 1
ATOM 708 O O . PRO A 1 89 ? 6.469 3.638 -10.463 1.00 97.25 89 PRO A O 1
ATOM 711 N N . LEU A 1 90 ? 6.788 2.825 -8.380 1.00 96.75 90 LEU A N 1
ATOM 712 C CA . LEU A 1 90 ? 7.219 4.083 -7.772 1.00 96.75 90 LEU A CA 1
ATOM 713 C C . LEU A 1 90 ? 8.722 4.292 -7.967 1.00 96.75 90 LEU A C 1
ATOM 715 O O . LEU A 1 90 ? 9.458 3.376 -8.354 1.00 96.75 90 LEU A O 1
ATOM 719 N N . THR A 1 91 ? 9.192 5.488 -7.629 1.00 92.94 91 THR A N 1
ATOM 720 C CA . THR A 1 91 ? 10.622 5.760 -7.525 1.00 92.94 91 THR A CA 1
ATOM 721 C C . THR A 1 91 ? 11.249 4.842 -6.473 1.00 92.94 91 THR A C 1
ATOM 723 O O . THR A 1 91 ? 10.792 4.751 -5.333 1.00 92.94 91 THR A O 1
ATOM 726 N N . PHE A 1 92 ? 12.329 4.156 -6.844 1.00 91.31 92 PHE A N 1
ATOM 727 C CA . PHE A 1 92 ? 13.076 3.277 -5.949 1.00 91.31 92 PHE A CA 1
ATOM 728 C C . PHE A 1 92 ? 14.515 3.764 -5.772 1.00 91.31 92 PHE A C 1
ATOM 730 O O . PHE A 1 92 ? 15.085 4.442 -6.625 1.00 91.31 92 PHE A O 1
ATOM 737 N N . THR A 1 93 ? 15.130 3.415 -4.643 1.00 91.38 93 THR A N 1
ATOM 738 C CA . THR A 1 93 ? 16.541 3.732 -4.394 1.00 91.38 93 THR A CA 1
ATOM 739 C C . THR A 1 93 ? 17.440 2.786 -5.192 1.00 91.38 93 THR A C 1
ATOM 741 O O . THR A 1 93 ? 17.448 1.585 -4.919 1.00 91.38 93 THR A O 1
ATOM 744 N N . ASP A 1 94 ? 18.229 3.313 -6.133 1.00 89.44 94 ASP A N 1
ATOM 745 C CA . ASP A 1 94 ? 19.310 2.554 -6.776 1.00 89.44 94 ASP A CA 1
ATOM 746 C C . ASP A 1 94 ? 20.496 2.416 -5.806 1.00 89.44 94 ASP A C 1
ATOM 748 O O . ASP A 1 94 ? 21.210 3.375 -5.509 1.00 89.44 94 ASP A O 1
ATOM 752 N N . LEU A 1 95 ? 20.709 1.203 -5.300 1.00 88.00 95 LEU A N 1
ATOM 753 C CA . LEU A 1 95 ? 21.833 0.839 -4.433 1.00 88.00 95 LEU A CA 1
ATOM 754 C C . LEU A 1 95 ? 23.094 0.463 -5.233 1.00 88.00 95 LEU A C 1
ATOM 756 O O . LEU A 1 95 ? 24.107 0.032 -4.666 1.00 88.00 95 LEU A O 1
ATOM 760 N N . GLY A 1 96 ? 23.042 0.621 -6.554 1.00 78.69 96 GLY A N 1
ATOM 761 C CA . GLY A 1 96 ? 24.157 0.570 -7.476 1.00 78.69 96 GLY A CA 1
ATOM 762 C C . GLY A 1 96 ? 23.869 -0.286 -8.708 1.00 78.69 96 GLY A C 1
ATOM 763 O O . GLY A 1 96 ? 23.268 -1.357 -8.623 1.00 78.69 96 GLY A O 1
ATOM 764 N N . ARG A 1 97 ? 24.491 0.128 -9.822 1.00 77.00 97 ARG A N 1
ATOM 765 C CA . ARG A 1 97 ? 24.537 -0.552 -11.133 1.00 77.00 97 ARG A CA 1
ATOM 766 C C . ARG A 1 97 ? 23.294 -0.386 -12.012 1.00 77.00 97 ARG A C 1
ATOM 768 O O . ARG A 1 97 ? 23.206 -1.115 -12.999 1.00 77.00 97 ARG A O 1
ATOM 775 N N . ASN A 1 98 ? 22.421 0.589 -11.732 1.00 75.06 98 ASN A N 1
ATOM 776 C CA . ASN A 1 98 ? 21.278 0.943 -12.584 1.00 75.06 98 ASN A CA 1
ATOM 777 C C . ASN A 1 98 ? 20.443 -0.292 -12.954 1.00 75.06 98 ASN A C 1
ATOM 779 O O . ASN A 1 98 ? 20.228 -0.596 -14.134 1.00 75.06 98 ASN A O 1
ATOM 783 N N . ALA A 1 99 ? 20.050 -1.067 -11.941 1.00 81.69 99 ALA A N 1
ATOM 784 C CA . ALA A 1 99 ? 19.207 -2.228 -12.172 1.00 81.69 99 ALA A CA 1
ATOM 785 C C . ALA A 1 99 ? 17.868 -1.768 -12.777 1.00 81.69 99 ALA A C 1
ATOM 787 O O . ALA A 1 99 ? 17.261 -0.803 -12.321 1.00 81.69 99 ALA A O 1
ATOM 788 N N . ARG A 1 100 ? 17.435 -2.438 -13.848 1.00 89.81 100 ARG A N 1
ATOM 789 C CA . ARG A 1 100 ? 16.245 -2.050 -14.620 1.00 89.81 100 ARG A CA 1
ATOM 790 C C . ARG A 1 100 ? 15.013 -2.784 -14.114 1.00 89.81 100 ARG A C 1
ATOM 792 O O . ARG A 1 100 ? 15.124 -3.970 -13.802 1.00 89.81 100 ARG A O 1
ATOM 799 N N . ILE A 1 101 ? 13.859 -2.120 -14.124 1.00 95.50 101 ILE A N 1
ATOM 800 C CA . ILE A 1 101 ? 12.564 -2.778 -13.925 1.00 95.50 101 ILE A CA 1
ATOM 801 C C . ILE A 1 101 ? 12.334 -3.742 -15.092 1.00 95.50 101 ILE A C 1
ATOM 803 O O . ILE A 1 101 ? 12.584 -3.394 -16.251 1.00 95.50 101 ILE A O 1
ATOM 807 N N . ARG A 1 102 ? 11.911 -4.976 -14.802 1.00 96.50 102 ARG A N 1
ATOM 808 C CA . ARG A 1 102 ? 11.705 -6.000 -15.837 1.00 96.50 102 ARG A CA 1
ATOM 809 C C . ARG A 1 102 ? 10.537 -6.908 -15.522 1.00 96.50 102 ARG A C 1
ATOM 811 O O . ARG A 1 102 ? 10.340 -7.302 -14.378 1.00 96.50 102 ARG A O 1
ATOM 818 N N . LEU A 1 103 ? 9.848 -7.324 -16.572 1.00 98.06 103 LEU A N 1
ATOM 819 C CA . LEU A 1 103 ? 9.011 -8.509 -16.572 1.00 98.06 103 LEU A CA 1
ATOM 820 C C . LEU A 1 103 ? 9.868 -9.719 -16.935 1.00 98.06 103 LEU A C 1
ATOM 822 O O . LEU A 1 103 ? 10.613 -9.691 -17.915 1.00 98.06 103 LEU A O 1
ATOM 826 N N . VAL A 1 104 ? 9.758 -10.789 -16.159 1.00 97.06 104 VAL A N 1
ATOM 827 C CA . VAL A 1 104 ? 10.452 -12.059 -16.396 1.00 97.06 104 VAL A CA 1
ATOM 828 C C . VAL A 1 104 ? 9.500 -13.225 -16.158 1.00 97.06 104 VAL A C 1
ATOM 830 O O . VAL A 1 104 ? 8.535 -13.105 -15.406 1.00 97.06 104 VAL A O 1
ATOM 833 N N . GLU A 1 105 ? 9.774 -14.365 -16.786 1.00 96.38 105 GLU A N 1
ATOM 834 C CA . GLU A 1 105 ? 9.147 -15.622 -16.385 1.00 96.38 105 GLU A CA 1
ATOM 835 C C . GLU A 1 105 ? 10.059 -16.342 -15.399 1.00 96.38 105 GLU A C 1
ATOM 837 O O . GLU A 1 105 ? 11.262 -16.488 -15.640 1.00 96.38 105 GLU A O 1
ATOM 842 N N . LYS A 1 106 ? 9.492 -16.817 -14.291 1.00 93.75 106 LYS A N 1
ATOM 843 C CA . LYS A 1 106 ? 10.235 -17.604 -13.311 1.00 93.75 106 LYS A CA 1
ATOM 844 C C . LYS A 1 106 ? 9.372 -18.752 -12.816 1.00 93.75 106 LYS A C 1
ATOM 846 O O . LYS A 1 106 ? 8.307 -18.528 -12.261 1.00 93.75 106 LYS A O 1
ATOM 851 N N . ALA A 1 107 ? 9.835 -19.983 -13.031 1.00 91.75 107 ALA A N 1
ATOM 852 C CA . ALA A 1 107 ? 9.134 -21.204 -12.617 1.00 91.75 107 ALA A CA 1
ATOM 853 C C . ALA A 1 107 ? 7.660 -21.294 -13.087 1.00 91.75 107 ALA A C 1
ATOM 855 O O . ALA A 1 107 ? 6.822 -21.872 -12.394 1.00 91.75 107 ALA A O 1
ATOM 856 N N . GLY A 1 108 ? 7.360 -20.751 -14.273 1.00 93.62 108 GLY A N 1
ATOM 857 C CA . GLY A 1 108 ? 6.012 -20.726 -14.848 1.00 93.62 108 GLY A CA 1
ATOM 858 C C . GLY A 1 108 ? 5.126 -19.576 -14.362 1.00 93.62 108 GLY A C 1
ATOM 859 O O . GLY A 1 108 ? 3.952 -19.549 -14.718 1.00 93.62 108 GLY A O 1
ATOM 860 N N . ASP A 1 109 ? 5.655 -18.632 -13.581 1.00 95.88 109 ASP A N 1
ATOM 861 C CA . ASP A 1 109 ? 4.948 -17.434 -13.117 1.00 95.88 109 ASP A CA 1
ATOM 862 C C . ASP A 1 109 ? 5.462 -16.182 -13.848 1.00 95.88 109 ASP A C 1
ATOM 864 O O . ASP A 1 109 ? 6.640 -16.108 -14.215 1.00 95.88 109 ASP A O 1
ATOM 868 N N . LEU A 1 110 ? 4.590 -15.188 -14.054 1.00 97.75 110 LEU A N 1
ATOM 869 C CA . LEU A 1 110 ? 4.992 -13.864 -14.536 1.00 97.75 110 LEU A CA 1
ATOM 870 C C . LEU A 1 110 ? 5.407 -13.010 -13.340 1.00 97.75 110 LEU A C 1
ATOM 872 O O . LEU A 1 110 ? 4.653 -12.872 -12.378 1.00 97.75 110 LEU A O 1
ATOM 876 N N . VAL A 1 111 ? 6.590 -12.411 -13.419 1.00 97.31 111 VAL A N 1
ATOM 877 C CA . VAL A 1 111 ? 7.180 -11.646 -12.321 1.00 97.31 111 VAL A CA 1
ATOM 878 C C . VAL A 1 111 ? 7.573 -10.263 -12.816 1.00 97.31 111 VAL A C 1
ATOM 880 O O . VAL A 1 111 ? 8.365 -10.148 -13.749 1.00 97.31 111 VAL A O 1
ATOM 883 N N . LEU A 1 112 ? 7.054 -9.221 -12.171 1.00 97.69 112 LEU A N 1
ATOM 884 C CA . LEU A 1 112 ? 7.553 -7.855 -12.306 1.00 97.69 112 LEU A CA 1
ATOM 885 C C . LEU A 1 112 ? 8.592 -7.604 -11.213 1.00 97.69 112 LEU A C 1
ATOM 887 O O . LEU A 1 112 ? 8.268 -7.611 -10.027 1.00 97.69 112 LEU A O 1
ATOM 891 N N . GLU A 1 113 ? 9.842 -7.401 -11.611 1.00 95.38 113 GLU A N 1
ATOM 892 C CA . GLU A 1 113 ? 10.960 -7.134 -10.711 1.00 95.38 113 GLU A CA 1
ATOM 893 C C . GLU A 1 113 ? 11.206 -5.628 -10.587 1.00 95.38 113 GLU A C 1
ATOM 895 O O . GLU A 1 113 ? 11.456 -4.962 -11.592 1.00 95.38 113 GLU A O 1
ATOM 900 N N . LEU A 1 114 ? 11.191 -5.115 -9.352 1.00 94.56 114 LEU A N 1
ATOM 901 C CA . LEU A 1 114 ? 11.513 -3.730 -8.991 1.00 94.56 114 LEU A CA 1
ATOM 902 C C . LEU A 1 114 ? 12.850 -3.711 -8.225 1.00 94.56 114 LEU A C 1
ATOM 904 O O . LEU A 1 114 ? 12.863 -3.880 -7.000 1.00 94.56 114 LEU A O 1
ATOM 908 N N . PRO A 1 115 ? 14.003 -3.614 -8.910 1.00 91.19 115 PRO A N 1
ATOM 909 C CA . PRO A 1 115 ? 15.285 -3.841 -8.260 1.00 91.19 115 PRO A CA 1
ATOM 910 C C . PRO A 1 115 ? 15.863 -2.592 -7.598 1.00 91.19 115 PRO A C 1
ATOM 912 O O . PRO A 1 115 ? 16.099 -1.585 -8.248 1.00 91.19 115 PRO A O 1
ATOM 915 N N . ASN A 1 116 ? 16.243 -2.713 -6.327 1.00 91.19 116 ASN A N 1
ATOM 916 C CA . ASN A 1 116 ? 17.157 -1.769 -5.688 1.00 91.19 116 ASN A CA 1
ATOM 917 C C . ASN A 1 116 ? 18.625 -2.095 -6.008 1.00 91.19 116 ASN A C 1
ATOM 919 O O . ASN A 1 116 ? 19.463 -1.203 -6.009 1.00 91.19 116 ASN A O 1
ATOM 923 N N . TYR A 1 117 ? 18.966 -3.367 -6.255 1.00 89.81 117 TYR A N 1
ATOM 924 C CA . TYR A 1 117 ? 20.335 -3.788 -6.571 1.00 89.81 117 TYR A CA 1
ATOM 925 C C . TYR A 1 117 ? 20.386 -5.044 -7.439 1.00 89.81 117 TYR A C 1
ATOM 927 O O . TYR A 1 117 ? 19.665 -6.013 -7.189 1.00 89.81 117 TYR A O 1
ATOM 935 N N . GLN A 1 118 ? 21.337 -5.084 -8.375 1.00 88.38 118 GLN A N 1
ATOM 936 C CA . GLN A 1 118 ? 21.749 -6.308 -9.060 1.00 88.38 118 GLN A CA 1
ATOM 937 C C . GLN A 1 118 ? 23.245 -6.257 -9.403 1.00 88.38 118 GLN A C 1
ATOM 939 O O . GLN A 1 118 ? 23.707 -5.376 -10.128 1.00 88.38 118 GLN A O 1
ATO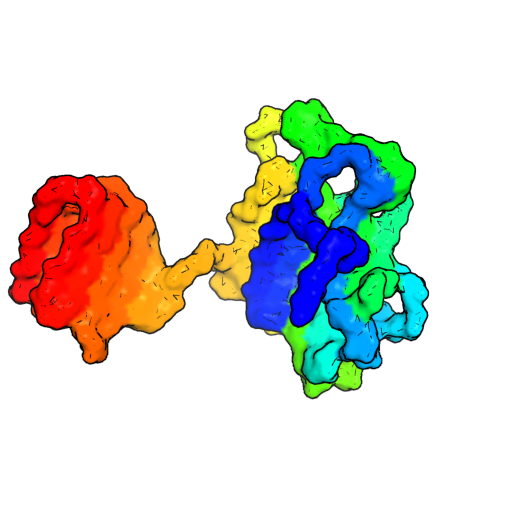M 944 N N . GLY A 1 119 ? 24.024 -7.227 -8.917 1.00 87.06 119 GLY A N 1
ATOM 945 C CA . GLY A 1 119 ? 25.461 -7.258 -9.168 1.00 87.06 119 GLY A CA 1
ATOM 946 C C . GLY A 1 119 ? 26.239 -8.357 -8.434 1.00 87.06 119 GLY A C 1
ATOM 947 O O . GLY A 1 119 ? 25.671 -9.328 -7.933 1.00 87.06 119 GLY A O 1
ATOM 948 N N . PRO A 1 120 ? 27.579 -8.239 -8.393 1.00 86.31 120 PRO A N 1
ATOM 949 C CA . PRO A 1 120 ? 28.456 -9.018 -7.540 1.00 86.31 120 PRO A CA 1
ATOM 950 C C . PRO A 1 120 ? 28.029 -8.937 -6.084 1.00 86.31 120 PRO A C 1
ATOM 952 O O . PRO A 1 120 ? 27.375 -7.998 -5.650 1.00 86.31 120 PRO A O 1
ATOM 955 N N . LYS A 1 121 ? 28.457 -9.931 -5.316 1.00 87.94 121 LYS A N 1
ATOM 956 C CA . LYS A 1 121 ? 28.150 -10.021 -3.894 1.00 87.94 121 LYS A CA 1
ATOM 957 C C . LYS A 1 121 ? 28.702 -8.785 -3.160 1.00 87.94 121 LYS A C 1
ATOM 959 O O . LYS A 1 121 ? 29.916 -8.583 -3.160 1.00 87.94 121 LYS A O 1
ATOM 964 N N . LYS A 1 122 ? 27.827 -7.993 -2.536 1.00 84.12 122 LYS A N 1
ATOM 965 C CA . LYS A 1 122 ? 28.158 -6.819 -1.704 1.00 84.12 122 LYS A CA 1
ATOM 966 C C . LYS A 1 122 ? 27.361 -6.892 -0.395 1.00 84.12 122 LYS A C 1
ATOM 968 O O . LYS A 1 122 ? 26.259 -7.428 -0.391 1.00 84.12 122 LYS A O 1
ATOM 973 N N . ALA A 1 123 ? 27.933 -6.387 0.698 1.00 79.06 123 ALA A N 1
ATOM 974 C CA . ALA A 1 123 ? 27.204 -6.129 1.940 1.00 79.06 123 ALA A CA 1
ATOM 975 C C . ALA A 1 123 ? 26.744 -4.665 1.988 1.00 79.06 123 ALA A C 1
ATOM 977 O O . ALA A 1 123 ? 27.523 -3.785 1.611 1.00 79.06 123 ALA A O 1
ATOM 978 N N . PHE A 1 124 ? 25.525 -4.419 2.469 1.00 81.38 124 PHE A N 1
ATOM 979 C CA . PHE A 1 124 ? 24.943 -3.081 2.602 1.00 81.38 124 PHE A CA 1
ATOM 980 C C . PHE A 1 124 ? 24.881 -2.646 4.068 1.00 81.38 124 PHE A C 1
ATOM 982 O O . PHE A 1 124 ? 23.829 -2.298 4.593 1.00 81.38 124 PHE A O 1
ATOM 989 N N . TRP A 1 125 ? 26.027 -2.678 4.744 1.00 74.75 125 TRP A N 1
ATOM 990 C CA . TRP A 1 125 ? 26.150 -2.278 6.150 1.00 74.75 125 TRP A CA 1
ATOM 991 C C . TRP A 1 125 ? 25.769 -0.804 6.379 1.00 74.75 125 TRP A C 1
ATOM 993 O O . TRP A 1 125 ? 25.434 -0.414 7.493 1.00 74.75 125 TRP A O 1
ATOM 1003 N N . GLU A 1 126 ? 25.784 0.015 5.324 1.00 77.19 126 GLU A N 1
ATOM 1004 C CA . GLU A 1 126 ? 25.285 1.388 5.312 1.00 77.19 126 GLU A CA 1
ATOM 1005 C C . GLU A 1 126 ? 23.748 1.506 5.342 1.00 77.19 126 GLU A C 1
ATOM 1007 O O . GLU A 1 126 ? 23.237 2.610 5.495 1.00 77.19 126 GLU A O 1
ATOM 1012 N N . LEU A 1 127 ? 23.000 0.408 5.190 1.00 80.62 127 LEU A N 1
ATOM 1013 C CA . LEU A 1 127 ? 21.528 0.389 5.174 1.00 80.62 127 LEU A CA 1
ATOM 1014 C C . LEU A 1 127 ? 20.907 -0.149 6.470 1.00 80.62 127 LEU A C 1
ATOM 1016 O O . LEU A 1 127 ? 19.695 -0.354 6.528 1.00 80.62 127 LEU A O 1
ATOM 1020 N N . GLU A 1 128 ? 21.715 -0.360 7.509 1.00 79.31 128 GLU A N 1
ATOM 1021 C CA . GLU A 1 128 ? 21.265 -0.865 8.806 1.00 79.31 128 GLU A CA 1
ATOM 1022 C C . GLU A 1 128 ? 21.719 0.056 9.943 1.00 79.31 128 GLU A C 1
ATOM 1024 O O . GLU A 1 128 ? 22.882 0.451 10.022 1.00 79.31 128 GLU A O 1
ATOM 1029 N N . TRP A 1 129 ? 20.806 0.378 10.861 1.00 75.75 129 TRP A N 1
ATOM 1030 C CA . TRP A 1 129 ? 21.134 0.988 12.152 1.00 75.75 129 TRP A CA 1
ATOM 1031 C C . TRP A 1 129 ? 21.636 -0.104 13.121 1.00 75.75 129 TRP A C 1
ATOM 1033 O O . TRP A 1 129 ? 21.008 -1.163 13.177 1.00 75.75 129 TRP A O 1
ATOM 1043 N N . PRO A 1 130 ? 22.728 0.097 13.896 1.00 78.75 130 PRO A N 1
ATOM 1044 C CA . PRO A 1 130 ? 23.435 1.349 14.200 1.00 78.75 130 PRO A CA 1
ATOM 1045 C C . PRO A 1 130 ? 24.647 1.704 13.318 1.00 78.75 130 PRO A C 1
ATOM 1047 O O . PRO A 1 130 ? 25.630 2.268 13.800 1.00 78.75 130 PRO A O 1
ATOM 1050 N N . GLY A 1 131 ? 24.612 1.400 12.020 1.00 78.50 131 GLY A N 1
ATOM 1051 C CA . GLY A 1 131 ? 25.665 1.783 11.082 1.00 78.50 131 GLY A CA 1
ATOM 1052 C C . GLY A 1 131 ? 25.855 3.301 10.991 1.00 78.50 131 GLY A C 1
ATOM 1053 O O . GLY A 1 131 ? 24.916 4.049 10.732 1.00 78.50 131 GLY A O 1
ATOM 1054 N N . GLY A 1 132 ? 27.100 3.771 11.133 1.00 78.56 132 GLY A N 1
ATOM 1055 C CA . GLY A 1 132 ? 27.438 5.206 11.162 1.00 78.56 132 GLY A CA 1
ATOM 1056 C C . GLY A 1 132 ? 27.177 5.990 9.865 1.00 78.56 132 GLY A C 1
ATOM 1057 O O . GLY A 1 132 ? 27.382 7.201 9.836 1.00 78.56 132 GLY A O 1
ATOM 1058 N N . PHE A 1 133 ? 26.731 5.322 8.797 1.00 85.06 133 PHE A N 1
ATOM 1059 C CA . PHE A 1 133 ? 26.331 5.938 7.527 1.00 85.06 133 PHE A CA 1
ATOM 1060 C C . PHE A 1 133 ? 24.878 5.627 7.151 1.00 85.06 133 PHE A C 1
ATOM 1062 O O . PHE A 1 133 ? 24.506 5.843 5.999 1.00 85.06 133 PHE A O 1
ATOM 1069 N N . PHE A 1 134 ? 24.069 5.128 8.091 1.00 88.00 134 PHE A N 1
ATOM 1070 C CA . PHE A 1 134 ? 22.659 4.846 7.852 1.00 88.00 134 PHE A CA 1
ATOM 1071 C C . PHE A 1 134 ? 21.890 6.129 7.527 1.00 88.00 134 PHE A C 1
ATOM 1073 O O . PHE A 1 134 ? 21.967 7.108 8.269 1.00 88.00 134 PHE A O 1
ATOM 1080 N N . LYS A 1 135 ? 21.172 6.132 6.398 1.00 90.81 135 LYS A N 1
ATOM 1081 C CA . LYS A 1 135 ? 20.404 7.287 5.883 1.00 90.81 135 LYS A CA 1
ATOM 1082 C C . LYS A 1 135 ? 18.931 6.957 5.611 1.00 90.81 135 LYS A C 1
ATOM 1084 O O . LYS A 1 135 ? 18.279 7.593 4.775 1.00 90.81 135 LYS A O 1
ATOM 1089 N N . GLY A 1 136 ? 18.432 5.938 6.302 1.00 90.94 136 GLY A N 1
ATOM 1090 C CA . GLY A 1 136 ? 17.103 5.378 6.113 1.00 90.94 136 GLY A CA 1
ATOM 1091 C C . GLY A 1 136 ? 17.086 4.199 5.144 1.00 90.94 136 GLY A C 1
ATOM 1092 O O . GLY A 1 136 ? 18.028 3.957 4.386 1.00 90.94 136 GLY A O 1
ATOM 1093 N N . HIS A 1 137 ? 15.988 3.458 5.194 1.00 92.75 137 HIS A N 1
ATOM 1094 C CA . HIS A 1 137 ? 15.726 2.309 4.345 1.00 92.75 137 HIS A CA 1
ATOM 1095 C C . HIS A 1 137 ? 15.556 2.715 2.871 1.00 92.75 137 HIS A C 1
ATOM 1097 O O . HIS A 1 137 ? 15.106 3.831 2.579 1.00 92.75 137 HIS A O 1
ATOM 1103 N N . PRO A 1 138 ? 15.931 1.833 1.926 1.00 92.19 138 PRO A N 1
ATOM 1104 C CA . PRO A 1 138 ? 15.760 2.103 0.506 1.00 92.19 138 PRO A CA 1
ATOM 1105 C C . PRO A 1 138 ? 14.274 2.170 0.148 1.00 92.19 138 PRO A C 1
ATOM 1107 O O . PRO A 1 138 ? 13.469 1.376 0.626 1.00 92.19 138 PRO A O 1
ATOM 1110 N N . GLN A 1 139 ? 13.928 3.099 -0.736 1.00 93.94 139 GLN A N 1
ATOM 1111 C CA . GLN A 1 139 ? 12.586 3.210 -1.294 1.00 93.94 139 GLN A CA 1
ATOM 1112 C C . GLN A 1 139 ? 12.349 2.069 -2.279 1.00 93.94 139 GLN A C 1
ATOM 1114 O O . GLN A 1 139 ? 13.193 1.799 -3.141 1.00 93.94 139 GLN A O 1
ATOM 1119 N N . CYS A 1 140 ? 11.202 1.416 -2.164 1.00 94.75 140 CYS A N 1
ATOM 1120 C CA . CYS A 1 140 ? 10.698 0.462 -3.137 1.00 94.75 140 CYS A CA 1
ATOM 1121 C C . CYS A 1 140 ? 9.180 0.380 -2.976 1.00 94.75 140 CYS A C 1
ATOM 1123 O O . CYS A 1 140 ? 8.688 0.261 -1.857 1.00 94.75 140 CYS A O 1
ATOM 1125 N N . GLY A 1 141 ? 8.417 0.485 -4.057 1.00 96.38 141 GLY A N 1
ATOM 1126 C CA . GLY A 1 141 ? 6.964 0.460 -3.959 1.00 96.38 141 GLY A CA 1
ATOM 1127 C C . GLY A 1 141 ? 6.275 0.555 -5.309 1.00 96.38 141 GLY A C 1
ATOM 1128 O O . GLY A 1 141 ? 6.920 0.661 -6.354 1.00 96.38 141 GLY A O 1
ATOM 1129 N N . PHE A 1 142 ? 4.952 0.496 -5.280 1.00 98.00 142 PHE A N 1
ATOM 1130 C CA . PHE A 1 142 ? 4.112 0.536 -6.467 1.00 98.00 142 PHE A CA 1
ATOM 1131 C C . PHE A 1 142 ? 2.745 1.150 -6.154 1.00 98.00 142 PHE A C 1
ATOM 1133 O O . PHE A 1 142 ? 2.211 0.995 -5.055 1.00 98.00 142 PHE A O 1
ATOM 1140 N N . TYR A 1 143 ? 2.159 1.797 -7.155 1.00 98.62 143 TYR A N 1
ATOM 1141 C CA . TYR A 1 143 ? 0.716 1.988 -7.249 1.00 98.62 143 TYR A CA 1
ATOM 1142 C C . TYR A 1 143 ? 0.106 0.801 -8.005 1.00 98.62 143 TYR A C 1
ATOM 1144 O O . TYR A 1 143 ? 0.703 0.305 -8.962 1.00 98.62 143 TYR A O 1
ATOM 1152 N N . SER A 1 144 ? -1.077 0.344 -7.601 1.00 98.31 144 SER A N 1
ATOM 1153 C CA . SER A 1 144 ? -1.831 -0.711 -8.276 1.00 98.31 144 SER A CA 1
ATOM 1154 C C . SER A 1 144 ? -3.295 -0.321 -8.442 1.00 98.31 144 SER A C 1
ATOM 1156 O O . SER A 1 144 ? -3.884 0.303 -7.564 1.00 98.31 144 SER A O 1
ATOM 1158 N N . GLU A 1 145 ? -3.908 -0.760 -9.538 1.00 98.31 145 GLU A N 1
ATOM 1159 C CA . GLU A 1 145 ? -5.338 -0.606 -9.793 1.00 98.31 145 GLU A CA 1
ATOM 1160 C C . GLU A 1 145 ? -5.913 -1.869 -10.439 1.00 98.31 145 GLU A C 1
ATOM 1162 O O . GLU A 1 145 ? -5.281 -2.469 -11.309 1.00 98.31 145 GLU A O 1
ATOM 1167 N N . VAL A 1 146 ? -7.112 -2.279 -10.025 1.00 97.94 146 VAL A N 1
ATOM 1168 C CA . VAL A 1 146 ? -7.823 -3.428 -10.605 1.00 97.94 146 VAL A CA 1
ATOM 1169 C C . VAL A 1 146 ? -9.120 -2.971 -11.262 1.00 97.94 146 VAL A C 1
ATOM 1171 O O . VAL A 1 146 ? -9.870 -2.191 -10.686 1.00 97.94 146 VAL A O 1
ATOM 1174 N N . SER A 1 147 ? -9.424 -3.482 -12.451 1.00 98.00 147 SER A N 1
ATOM 1175 C CA . SER A 1 147 ? -10.688 -3.192 -13.136 1.00 98.00 147 SER A CA 1
ATOM 1176 C C . SER A 1 147 ? -11.223 -4.406 -13.893 1.00 98.00 147 SER A C 1
ATOM 1178 O O . SER A 1 147 ? -10.497 -5.370 -14.147 1.00 98.00 147 SER A O 1
ATOM 1180 N N . SER A 1 148 ? -12.510 -4.380 -14.238 1.00 97.31 148 SER A N 1
ATOM 1181 C CA . SER A 1 148 ? -13.112 -5.361 -15.130 1.00 97.31 148 SER A CA 1
ATOM 1182 C C . SER A 1 148 ? -12.676 -5.113 -16.574 1.00 97.31 148 SER A C 1
ATOM 1184 O O . SER A 1 148 ? -12.606 -3.980 -17.044 1.00 97.31 148 SER A O 1
ATOM 1186 N N . VAL A 1 149 ? -12.474 -6.189 -17.334 1.00 96.69 149 VAL A N 1
ATOM 1187 C CA . VAL A 1 149 ? -12.218 -6.116 -18.785 1.00 96.69 149 VAL A CA 1
ATOM 1188 C C . VAL A 1 149 ? -13.399 -5.492 -19.547 1.00 96.69 149 VAL A C 1
ATOM 1190 O O . VAL A 1 149 ? -13.227 -5.013 -20.659 1.00 96.69 149 VAL A O 1
ATOM 1193 N N . SER A 1 150 ? -14.603 -5.457 -18.965 1.00 97.25 150 SER A N 1
ATOM 1194 C CA . SER A 1 150 ? -15.746 -4.741 -19.556 1.00 97.25 150 SER A CA 1
ATOM 1195 C C . SER A 1 150 ? -15.584 -3.224 -19.576 1.00 97.25 150 SER A C 1
ATOM 1197 O O . SER A 1 150 ? -16.254 -2.565 -20.368 1.00 97.25 150 SER A O 1
ATOM 1199 N N . ASP A 1 151 ? -14.741 -2.680 -18.700 1.00 97.06 151 ASP A N 1
ATOM 1200 C CA . ASP A 1 151 ? -14.652 -1.238 -18.465 1.00 97.06 151 ASP A CA 1
ATOM 1201 C C . ASP A 1 151 ? -13.645 -0.580 -19.419 1.00 97.06 151 ASP A C 1
ATOM 1203 O O . ASP A 1 151 ? -13.708 0.626 -19.652 1.00 97.06 151 ASP A O 1
ATOM 1207 N N . TYR A 1 152 ? -12.745 -1.377 -20.011 1.00 96.75 152 TYR A N 1
ATOM 1208 C CA . TYR A 1 152 ? -11.692 -0.913 -20.910 1.00 96.75 152 TYR A CA 1
ATOM 1209 C C . TYR A 1 152 ? -11.568 -1.813 -22.146 1.00 96.75 152 TYR A C 1
ATOM 1211 O O . TYR A 1 152 ? -11.469 -3.031 -22.002 1.00 96.75 152 TYR A O 1
ATOM 1219 N N . PRO A 1 153 ? -11.483 -1.249 -23.368 1.00 93.75 153 PRO A N 1
ATOM 1220 C CA . PRO A 1 153 ? -11.358 -2.044 -24.594 1.00 93.75 153 PRO A CA 1
ATOM 1221 C C . PRO A 1 153 ? -10.088 -2.905 -24.679 1.00 93.75 153 PRO A C 1
ATOM 1223 O O . PRO A 1 153 ? -10.058 -3.879 -25.428 1.00 93.75 153 PRO A O 1
ATOM 1226 N N . SER A 1 154 ? -9.020 -2.520 -23.974 1.00 96.25 154 SER A N 1
ATOM 1227 C CA . SER A 1 154 ? -7.755 -3.257 -23.928 1.00 96.25 154 SER A CA 1
ATOM 1228 C C . SER A 1 154 ? -6.938 -2.903 -22.684 1.00 96.25 154 SER A C 1
ATOM 1230 O O . SER A 1 154 ? -7.159 -1.859 -22.063 1.00 96.25 154 SER A O 1
ATOM 1232 N N . GLY A 1 155 ? -5.924 -3.720 -22.375 1.00 97.00 155 GLY A N 1
ATOM 1233 C CA . GLY A 1 155 ? -4.966 -3.413 -21.309 1.00 97.00 155 GLY A CA 1
ATOM 1234 C C . GLY A 1 155 ? -4.180 -2.117 -21.548 1.00 97.00 155 GLY A C 1
ATOM 1235 O O . GLY A 1 155 ? -3.874 -1.410 -20.591 1.00 97.00 155 GLY A O 1
ATOM 1236 N N . LYS A 1 156 ? -3.929 -1.750 -22.813 1.00 97.69 156 LYS A N 1
ATOM 1237 C CA . LYS A 1 156 ? -3.320 -0.463 -23.183 1.00 97.69 156 LYS A CA 1
ATOM 1238 C C . LYS A 1 156 ? -4.177 0.724 -22.745 1.00 97.69 156 LYS A C 1
ATOM 1240 O O . LYS A 1 156 ? -3.659 1.653 -22.138 1.00 97.69 156 LYS A O 1
ATOM 1245 N N . GLU A 1 157 ? -5.478 0.691 -23.030 1.00 98.00 157 GLU A N 1
ATOM 1246 C CA . GLU A 1 157 ? -6.391 1.781 -22.648 1.00 98.00 157 GLU A CA 1
ATOM 1247 C C . GLU A 1 157 ? -6.487 1.914 -21.124 1.00 98.00 157 GLU A C 1
ATOM 1249 O O . GLU A 1 157 ? -6.518 3.022 -20.591 1.00 98.00 157 GLU A O 1
ATOM 1254 N N . PHE A 1 158 ? -6.438 0.792 -20.402 1.00 98.19 158 PHE A N 1
ATOM 1255 C CA . PHE A 1 158 ? -6.361 0.827 -18.946 1.00 98.19 158 PHE A CA 1
ATOM 1256 C C . PHE A 1 158 ? -5.037 1.429 -18.437 1.00 98.19 158 PHE A C 1
ATOM 1258 O O . PHE A 1 158 ? -5.047 2.245 -17.515 1.00 98.19 158 PHE A O 1
ATOM 1265 N N . ALA A 1 159 ? -3.899 1.108 -19.067 1.00 98.00 159 ALA A N 1
ATOM 1266 C CA . ALA A 1 159 ? -2.599 1.705 -18.740 1.00 98.00 159 ALA A CA 1
ATOM 1267 C C . ALA A 1 159 ? -2.582 3.226 -18.978 1.00 98.00 159 ALA A C 1
ATOM 1269 O O . ALA A 1 159 ? -2.058 3.983 -18.155 1.00 98.00 159 ALA A O 1
ATOM 1270 N N . VAL A 1 160 ? -3.192 3.681 -20.079 1.00 97.12 160 VAL A N 1
ATOM 1271 C CA . VAL A 1 160 ? -3.400 5.107 -20.372 1.00 97.12 160 VAL A CA 1
ATOM 1272 C C . VAL A 1 160 ? -4.260 5.738 -19.282 1.00 97.12 160 VAL A C 1
ATOM 1274 O O . VAL A 1 160 ? -3.860 6.752 -18.713 1.00 97.12 160 VAL A O 1
ATOM 1277 N N . LYS A 1 161 ? -5.372 5.099 -18.896 1.00 97.56 161 LYS A N 1
ATOM 1278 C CA . LYS A 1 161 ? -6.259 5.624 -17.852 1.00 97.56 161 LYS A CA 1
ATOM 1279 C C . LYS A 1 161 ? -5.579 5.763 -16.487 1.00 97.56 161 LYS A C 1
ATOM 1281 O O . LYS A 1 161 ? -5.858 6.706 -15.749 1.00 97.56 161 LYS A O 1
ATOM 1286 N N . ILE A 1 162 ? -4.675 4.855 -16.123 1.00 98.00 162 ILE A N 1
ATOM 1287 C CA . ILE A 1 162 ? -3.840 4.990 -14.914 1.00 98.00 162 ILE A CA 1
ATOM 1288 C C . ILE A 1 162 ? -2.846 6.150 -15.057 1.00 98.00 162 ILE A C 1
ATOM 1290 O O . ILE A 1 162 ? -2.587 6.885 -14.107 1.00 98.00 162 ILE A O 1
ATOM 1294 N N . SER A 1 163 ? -2.308 6.354 -16.255 1.00 95.88 163 SER A N 1
ATOM 1295 C CA . SER A 1 163 ? -1.315 7.400 -16.516 1.00 95.88 163 SER A CA 1
ATOM 1296 C C . SER A 1 163 ? -1.919 8.813 -16.571 1.00 95.88 163 SER A C 1
ATOM 1298 O O . SER A 1 163 ? -1.192 9.780 -16.365 1.00 95.88 163 SER A O 1
ATOM 1300 N N . GLU A 1 164 ? -3.233 8.942 -16.792 1.00 96.25 164 GLU A N 1
ATOM 1301 C CA . GLU A 1 164 ? -3.988 10.203 -16.656 1.00 96.25 164 GLU A CA 1
ATOM 1302 C C . GLU A 1 164 ? -4.066 10.710 -15.206 1.00 96.25 164 GLU A C 1
ATOM 1304 O O . GLU A 1 164 ? -4.317 11.893 -14.974 1.00 96.25 164 GLU A O 1
ATOM 1309 N N . GLY A 1 165 ? -3.891 9.824 -14.221 1.00 97.31 165 GLY A N 1
ATOM 1310 C CA . GLY A 1 165 ? -3.862 10.211 -12.818 1.00 97.31 165 GLY A CA 1
ATOM 1311 C C . GLY A 1 165 ? -2.571 10.927 -12.435 1.00 97.31 165 GLY A C 1
ATOM 1312 O O . GLY A 1 165 ? -1.492 10.682 -12.980 1.00 97.31 165 GLY A O 1
ATOM 1313 N N . THR A 1 166 ? -2.675 11.801 -11.440 1.00 97.94 166 THR A N 1
ATOM 1314 C CA . THR A 1 166 ? -1.513 12.474 -10.858 1.00 97.94 166 THR A CA 1
ATOM 1315 C C . THR A 1 166 ? -0.935 11.591 -9.762 1.00 97.94 166 THR A C 1
ATOM 1317 O O . THR A 1 166 ? -1.575 11.400 -8.733 1.00 97.94 166 THR A O 1
ATOM 1320 N N . LEU A 1 167 ? 0.258 11.044 -10.003 1.00 98.00 167 LEU A N 1
ATOM 1321 C CA . LEU A 1 167 ? 1.070 10.363 -8.997 1.00 98.00 167 LEU A CA 1
ATOM 1322 C C . LEU A 1 167 ? 2.088 11.366 -8.445 1.00 98.00 167 LEU A C 1
ATOM 1324 O O . LEU A 1 167 ? 2.959 11.822 -9.189 1.00 98.00 167 LEU A O 1
ATOM 1328 N N . THR A 1 168 ? 1.981 11.694 -7.164 1.00 97.81 168 THR A N 1
ATOM 1329 C CA . THR A 1 168 ? 2.914 12.580 -6.468 1.00 97.81 168 THR A CA 1
ATOM 1330 C C . THR A 1 168 ? 3.801 11.749 -5.555 1.00 97.81 168 THR A C 1
ATOM 1332 O O . THR A 1 168 ? 3.315 10.989 -4.721 1.00 97.81 168 THR A O 1
ATOM 1335 N N . GLU A 1 169 ? 5.114 11.919 -5.689 1.00 97.19 169 GLU A N 1
ATOM 1336 C CA . GLU A 1 169 ? 6.102 11.329 -4.791 1.00 97.19 169 GLU A CA 1
ATOM 1337 C C . GLU A 1 169 ? 6.961 12.444 -4.198 1.00 97.19 169 GLU A C 1
ATOM 1339 O O . GLU A 1 169 ? 7.587 13.222 -4.923 1.00 97.19 169 GLU A O 1
ATOM 1344 N N . LYS A 1 170 ? 7.013 12.521 -2.869 1.00 97.69 170 LYS A N 1
ATOM 1345 C CA . LYS A 1 170 ? 7.880 13.453 -2.152 1.00 97.69 170 LYS A CA 1
ATOM 1346 C C . LYS A 1 170 ? 8.719 12.695 -1.139 1.00 97.69 170 LYS A C 1
ATOM 1348 O O . LYS A 1 170 ? 8.197 11.969 -0.295 1.00 97.69 170 LYS A O 1
ATOM 1353 N N . THR A 1 171 ? 10.028 12.902 -1.195 1.00 97.56 171 THR A N 1
ATOM 1354 C CA . THR A 1 171 ? 10.967 12.277 -0.265 1.00 97.56 171 THR A CA 1
ATOM 1355 C C . THR A 1 171 ? 11.934 13.306 0.271 1.00 97.56 171 THR A C 1
ATOM 1357 O O . THR A 1 171 ? 12.545 14.052 -0.497 1.00 97.56 171 THR A O 1
ATOM 1360 N N . ASP A 1 172 ? 12.109 13.310 1.585 1.00 97.06 172 ASP A N 1
ATOM 1361 C CA . ASP A 1 172 ? 13.116 14.146 2.217 1.00 97.06 172 ASP A CA 1
ATOM 1362 C C . ASP A 1 172 ? 14.535 13.688 1.827 1.00 97.06 172 ASP A C 1
ATOM 1364 O O . ASP A 1 172 ? 14.794 12.487 1.621 1.00 97.06 172 ASP A O 1
ATOM 1368 N N . PRO A 1 173 ? 15.490 14.630 1.714 1.00 94.19 173 PRO A N 1
ATOM 1369 C CA . PRO A 1 173 ? 16.857 14.308 1.341 1.00 94.19 173 PRO A CA 1
ATOM 1370 C C . PRO A 1 173 ? 17.507 13.357 2.360 1.00 94.19 173 PRO A C 1
ATOM 1372 O O . PRO A 1 173 ? 17.178 13.380 3.547 1.00 94.19 173 PRO A O 1
ATOM 1375 N N . PRO A 1 174 ? 18.449 12.508 1.920 1.00 91.50 174 PRO A N 1
ATOM 1376 C CA . PRO A 1 174 ? 19.111 11.563 2.807 1.00 91.50 174 PRO A CA 1
ATOM 1377 C C . PRO A 1 174 ? 20.013 12.289 3.817 1.00 91.50 174 PRO A C 1
ATOM 1379 O O . PRO A 1 174 ? 20.885 13.074 3.438 1.00 91.50 174 PRO A O 1
ATOM 1382 N N . ILE A 1 175 ? 19.849 11.966 5.099 1.00 91.50 175 ILE A N 1
ATOM 1383 C CA . ILE A 1 175 ? 20.628 12.500 6.227 1.00 91.50 175 ILE A CA 1
ATOM 1384 C C . ILE A 1 175 ? 21.146 11.345 7.085 1.00 91.50 175 ILE A C 1
ATOM 1386 O O . ILE A 1 175 ? 20.486 10.316 7.179 1.00 91.50 175 ILE A O 1
ATOM 1390 N N . THR A 1 176 ? 22.335 11.476 7.675 1.00 89.38 176 THR A N 1
ATOM 1391 C CA . THR A 1 176 ? 22.882 10.425 8.548 1.00 89.38 176 THR A CA 1
ATOM 1392 C C . THR A 1 176 ? 22.076 10.359 9.841 1.00 89.38 176 THR A C 1
ATOM 1394 O O . THR A 1 176 ? 21.930 11.371 10.523 1.00 89.38 176 THR A O 1
ATOM 1397 N N . TYR A 1 177 ? 21.571 9.176 10.175 1.00 89.19 177 TYR A N 1
ATOM 1398 C CA . TYR A 1 177 ? 20.740 8.948 11.349 1.00 89.19 177 TYR A CA 1
ATOM 1399 C C . TYR A 1 177 ? 21.583 8.911 12.629 1.00 89.19 177 TYR A C 1
ATOM 1401 O O . TYR A 1 177 ? 22.556 8.162 12.718 1.00 89.19 177 TYR A O 1
ATOM 1409 N N . SER A 1 178 ? 21.196 9.705 13.629 1.00 86.56 178 SER A N 1
ATOM 1410 C CA . SER A 1 178 ? 21.776 9.714 14.979 1.00 86.56 178 SER A CA 1
ATOM 1411 C C . SER A 1 178 ? 20.837 9.107 16.032 1.00 86.56 178 SER A C 1
ATOM 1413 O O . SER A 1 178 ? 21.154 9.104 17.224 1.00 86.56 178 SER A O 1
ATOM 1415 N N . GLY A 1 179 ? 19.688 8.572 15.599 1.00 87.56 179 GLY A N 1
ATOM 1416 C CA . GLY A 1 179 ? 18.674 7.959 16.458 1.00 87.56 179 GLY A CA 1
ATOM 1417 C C . GLY A 1 179 ? 17.447 8.835 16.727 1.00 87.56 179 GLY A C 1
ATOM 1418 O O . GLY A 1 179 ? 16.591 8.431 17.510 1.00 87.56 179 GLY A O 1
ATOM 1419 N N . LYS A 1 180 ? 17.354 10.038 16.140 1.00 89.06 180 LYS A N 1
ATOM 1420 C CA . LYS A 1 180 ? 16.273 11.002 16.446 1.00 89.06 180 LYS A CA 1
ATOM 1421 C C . LYS A 1 180 ? 15.611 11.628 15.224 1.00 89.06 180 LYS A C 1
ATOM 1423 O O . LYS A 1 180 ? 14.526 12.185 15.339 1.00 89.06 180 LYS A O 1
ATOM 1428 N N . GLU A 1 181 ? 16.280 11.597 14.085 1.00 92.50 181 GLU A N 1
ATOM 1429 C CA . GLU A 1 181 ? 15.808 12.205 12.852 1.00 92.50 181 GLU A CA 1
ATOM 1430 C C . GLU A 1 181 ? 14.693 11.370 12.212 1.00 92.50 181 GLU A C 1
ATOM 1432 O O . GLU A 1 181 ? 14.576 10.171 12.442 1.00 92.50 181 GLU A O 1
ATOM 1437 N N . SER A 1 182 ? 13.893 12.003 11.364 1.00 94.31 182 SER A N 1
ATOM 1438 C CA . SER A 1 182 ? 12.962 11.315 10.470 1.00 94.31 182 SER A CA 1
ATOM 1439 C C . SER A 1 182 ? 13.306 11.669 9.032 1.00 94.31 182 SER A C 1
ATOM 1441 O O . SER A 1 182 ? 13.956 12.684 8.763 1.00 94.31 182 SER A O 1
ATOM 1443 N N . ARG A 1 183 ? 12.901 10.808 8.103 1.00 96.31 183 ARG A N 1
ATOM 1444 C CA . ARG A 1 183 ? 13.029 11.051 6.670 1.00 96.31 183 ARG A CA 1
ATOM 1445 C C . ARG A 1 183 ? 11.730 10.643 5.997 1.00 96.31 183 ARG A C 1
ATOM 1447 O O . ARG A 1 183 ? 11.504 9.457 5.767 1.00 96.31 183 ARG A O 1
ATOM 1454 N N . LEU A 1 184 ? 10.883 11.622 5.696 1.00 97.88 184 LEU A N 1
ATOM 1455 C CA . LEU A 1 184 ? 9.561 11.369 5.141 1.00 97.88 184 LEU A CA 1
ATOM 1456 C C . LEU A 1 184 ? 9.654 10.804 3.720 1.00 97.88 184 LEU A C 1
ATOM 1458 O O . LEU A 1 184 ? 10.398 11.317 2.880 1.00 97.88 184 LEU A O 1
ATOM 1462 N N . TRP A 1 185 ? 8.835 9.795 3.439 1.00 98.31 185 TRP A N 1
ATOM 1463 C CA . TRP A 1 185 ? 8.415 9.430 2.092 1.00 98.31 185 TRP A CA 1
ATOM 1464 C C . TRP A 1 185 ? 6.891 9.472 2.027 1.00 98.31 185 TRP A C 1
ATOM 1466 O O . TRP A 1 185 ? 6.220 8.696 2.704 1.00 98.31 185 TRP A O 1
ATOM 1476 N N . SER A 1 186 ? 6.372 10.412 1.239 1.00 98.50 186 SER A N 1
ATOM 1477 C CA . SER A 1 186 ? 4.948 10.648 1.004 1.00 98.50 186 SER A CA 1
ATOM 1478 C C . SER A 1 186 ? 4.624 10.308 -0.445 1.00 98.50 186 SER A C 1
ATOM 1480 O O . SER A 1 186 ? 5.334 10.743 -1.359 1.00 98.50 186 SER A O 1
ATOM 1482 N N . VAL A 1 187 ? 3.590 9.495 -0.644 1.00 98.69 187 VAL A N 1
ATOM 1483 C CA . VAL A 1 187 ? 3.124 9.061 -1.962 1.00 98.69 187 VAL A CA 1
ATOM 1484 C C . VAL A 1 187 ? 1.613 9.190 -2.012 1.00 98.69 187 VAL A C 1
ATOM 1486 O O . VAL A 1 187 ? 0.922 8.652 -1.146 1.00 98.69 187 VAL A O 1
ATOM 1489 N N . ASP A 1 188 ? 1.097 9.828 -3.056 1.00 98.38 188 ASP A N 1
ATOM 1490 C CA . ASP A 1 188 ? -0.328 9.819 -3.363 1.00 98.38 188 ASP A CA 1
ATOM 1491 C C . ASP A 1 188 ? -0.604 9.672 -4.847 1.00 98.38 188 ASP A C 1
ATOM 1493 O O . ASP A 1 188 ? 0.181 10.072 -5.705 1.00 98.38 188 ASP A O 1
ATOM 1497 N N . TYR A 1 189 ? -1.759 9.089 -5.132 1.00 98.69 189 TYR A N 1
ATOM 1498 C CA . TYR A 1 189 ? -2.317 9.030 -6.464 1.00 98.69 189 TYR A CA 1
ATOM 1499 C C . TYR A 1 189 ? -3.725 9.613 -6.455 1.00 98.69 189 TYR A C 1
ATOM 1501 O O . TYR A 1 189 ? -4.575 9.191 -5.666 1.00 98.69 189 TYR A O 1
ATOM 1509 N N . THR A 1 190 ? -3.984 10.543 -7.373 1.00 98.25 190 THR A N 1
ATOM 1510 C CA . THR A 1 190 ? -5.285 11.198 -7.529 1.00 98.25 190 THR A CA 1
ATOM 1511 C C . THR A 1 190 ? -5.774 11.105 -8.971 1.00 98.25 190 THR A C 1
ATOM 1513 O O . THR A 1 190 ? -5.082 11.510 -9.907 1.00 98.25 190 THR A O 1
ATOM 1516 N N . ARG A 1 191 ? -7.001 10.606 -9.159 1.00 97.94 191 ARG A N 1
ATOM 1517 C CA . ARG A 1 191 ? -7.703 10.599 -10.455 1.00 97.94 191 ARG A CA 1
ATOM 1518 C C . ARG A 1 191 ? -9.212 10.615 -10.241 1.00 97.94 191 ARG A C 1
ATOM 1520 O O . ARG A 1 191 ? -9.713 9.896 -9.377 1.00 97.94 191 ARG A O 1
ATOM 1527 N N . ASP A 1 192 ? -9.931 11.386 -11.052 1.00 95.75 192 ASP A N 1
ATOM 1528 C CA . ASP A 1 192 ? -11.401 11.456 -11.039 1.00 95.75 192 ASP A CA 1
ATOM 1529 C C . ASP A 1 192 ? -11.982 11.866 -9.663 1.00 95.75 192 ASP A C 1
ATOM 1531 O O . ASP A 1 192 ? -13.003 11.346 -9.226 1.00 95.75 192 ASP A O 1
ATOM 1535 N N . GLY A 1 193 ? -11.303 12.772 -8.945 1.00 94.19 193 GLY A N 1
ATOM 1536 C CA . GLY A 1 193 ? -11.722 13.246 -7.615 1.00 94.19 193 GLY A CA 1
ATOM 1537 C C . GLY A 1 193 ? -11.496 12.259 -6.463 1.00 94.19 193 GLY A C 1
ATOM 1538 O O . GLY A 1 193 ? -11.784 12.595 -5.322 1.00 94.19 193 GLY A O 1
ATOM 1539 N N . GLN A 1 194 ? -10.960 11.072 -6.752 1.00 96.06 194 GLN A N 1
ATOM 1540 C CA . GLN A 1 194 ? -10.584 10.072 -5.757 1.00 96.06 194 GLN A CA 1
ATOM 1541 C C . GLN A 1 194 ? -9.076 10.081 -5.533 1.00 96.06 194 GLN A C 1
ATOM 1543 O O . GLN A 1 194 ? -8.301 10.116 -6.500 1.00 96.06 194 GLN A O 1
ATOM 1548 N N . THR A 1 195 ? -8.679 9.962 -4.272 1.00 97.69 195 THR A N 1
ATOM 1549 C CA . THR A 1 195 ? -7.288 9.981 -3.826 1.00 97.69 195 THR A CA 1
ATOM 1550 C C . THR A 1 195 ? -6.998 8.743 -2.985 1.00 97.69 195 THR A C 1
ATOM 1552 O O . THR A 1 195 ? -7.846 8.232 -2.256 1.00 97.69 195 THR A O 1
ATOM 1555 N N . VAL A 1 196 ? -5.772 8.246 -3.082 1.00 98.12 196 VAL A N 1
ATOM 1556 C CA . VAL A 1 196 ? -5.213 7.281 -2.137 1.00 98.12 196 VAL A CA 1
ATOM 1557 C C . VAL A 1 196 ? -3.786 7.704 -1.830 1.00 98.12 196 VAL A C 1
ATOM 1559 O O . VAL A 1 196 ? -3.029 8.001 -2.754 1.00 98.12 196 VAL A O 1
ATOM 1562 N N . GLY A 1 197 ? -3.418 7.757 -0.552 1.00 98.31 197 GLY A N 1
ATOM 1563 C CA . GLY A 1 197 ? -2.077 8.174 -0.164 1.00 98.31 197 GLY A CA 1
ATOM 1564 C C . GLY A 1 197 ? -1.575 7.564 1.135 1.00 98.31 197 GLY A C 1
ATOM 1565 O O . GLY A 1 197 ? -2.346 7.075 1.969 1.00 98.31 197 GLY A O 1
ATOM 1566 N N . ILE A 1 198 ? -0.251 7.540 1.261 1.00 98.31 198 ILE A N 1
ATOM 1567 C CA . ILE A 1 198 ? 0.487 6.921 2.359 1.00 98.31 198 ILE A CA 1
ATOM 1568 C C . ILE A 1 198 ? 1.786 7.677 2.653 1.00 98.31 198 ILE A C 1
ATOM 1570 O O . ILE A 1 198 ? 2.476 8.144 1.747 1.00 98.31 198 ILE A O 1
ATOM 1574 N N . GLU A 1 199 ? 2.130 7.763 3.937 1.00 98.00 199 GLU A N 1
ATOM 1575 C CA . GLU A 1 199 ? 3.380 8.338 4.431 1.00 98.00 199 GLU A CA 1
ATOM 1576 C C . GLU A 1 199 ? 4.092 7.379 5.376 1.00 98.00 199 GLU A C 1
ATOM 1578 O O . GLU A 1 199 ? 3.486 6.814 6.293 1.00 98.00 199 GLU A O 1
ATOM 1583 N N . VAL A 1 200 ? 5.401 7.242 5.179 1.00 97.62 200 VAL A N 1
ATOM 1584 C CA . VAL A 1 200 ? 6.285 6.461 6.047 1.00 97.62 200 VAL A CA 1
ATOM 1585 C C . VAL A 1 200 ? 7.529 7.264 6.412 1.00 97.62 200 VAL A C 1
ATOM 1587 O O . VAL A 1 200 ? 8.029 8.067 5.622 1.00 97.62 200 VAL A O 1
ATOM 1590 N N . ASP A 1 201 ? 8.055 7.020 7.606 1.00 97.19 201 ASP A N 1
ATOM 1591 C CA . ASP A 1 201 ? 9.400 7.441 7.977 1.00 97.19 201 ASP A CA 1
ATOM 1592 C C . ASP A 1 201 ? 10.409 6.395 7.496 1.00 97.19 201 ASP A C 1
ATOM 1594 O O . ASP A 1 201 ? 10.433 5.270 7.992 1.00 97.19 201 ASP A O 1
ATOM 1598 N N . LEU A 1 202 ? 11.283 6.764 6.562 1.00 95.81 202 LEU A N 1
ATOM 1599 C CA . LEU A 1 202 ? 12.331 5.883 6.056 1.00 95.81 202 LEU A CA 1
ATOM 1600 C C . LEU A 1 202 ? 13.407 5.568 7.104 1.00 95.81 202 LEU A C 1
ATOM 1602 O O . LEU A 1 202 ? 14.112 4.578 6.926 1.00 95.81 202 LEU A O 1
ATOM 1606 N N . MET A 1 203 ? 13.566 6.360 8.172 1.00 94.75 203 MET A N 1
ATOM 1607 C CA . MET A 1 203 ? 14.565 6.066 9.209 1.00 94.75 203 MET A CA 1
ATOM 1608 C C . MET A 1 203 ? 14.165 4.864 10.053 1.00 94.75 203 MET A C 1
ATOM 1610 O O . MET A 1 203 ? 14.964 3.951 10.246 1.00 94.75 203 MET A O 1
ATOM 1614 N N . THR A 1 204 ? 12.925 4.858 10.535 1.00 93.75 204 THR A N 1
ATOM 1615 C CA . THR A 1 204 ? 12.416 3.817 11.439 1.00 93.75 204 THR A CA 1
ATOM 1616 C C . THR A 1 204 ? 11.510 2.798 10.751 1.00 93.75 204 THR A C 1
ATOM 1618 O O . THR A 1 204 ? 11.135 1.803 11.364 1.00 93.75 204 THR A O 1
ATOM 1621 N N . TRP A 1 205 ? 11.163 3.027 9.481 1.00 94.62 205 TRP A N 1
ATOM 1622 C CA . TRP A 1 205 ? 10.123 2.302 8.746 1.00 94.62 205 TRP A CA 1
ATOM 1623 C C . TRP A 1 205 ? 8.744 2.346 9.421 1.00 94.62 205 TRP A C 1
ATOM 1625 O O . TRP A 1 205 ? 7.953 1.405 9.346 1.00 94.62 205 TRP A O 1
ATOM 1635 N N . THR A 1 206 ? 8.438 3.454 10.091 1.00 94.44 206 THR A N 1
ATOM 1636 C CA . THR A 1 206 ? 7.153 3.644 10.769 1.00 94.44 206 THR A CA 1
ATOM 1637 C C . THR A 1 206 ? 6.126 4.218 9.802 1.00 94.44 206 THR A C 1
ATOM 1639 O O . THR A 1 206 ? 6.400 5.200 9.113 1.00 94.44 206 THR A O 1
ATOM 1642 N N . LEU A 1 207 ? 4.927 3.636 9.773 1.00 94.81 207 LEU A N 1
ATOM 1643 C CA . LEU A 1 207 ? 3.777 4.239 9.107 1.00 94.81 207 LEU A CA 1
ATOM 1644 C C . LEU A 1 207 ? 3.355 5.514 9.845 1.00 94.81 207 LEU A C 1
ATOM 1646 O O . LEU A 1 207 ? 3.016 5.457 11.025 1.00 94.81 207 LEU A O 1
ATOM 1650 N N . LEU A 1 208 ? 3.331 6.640 9.136 1.00 95.06 208 LEU A N 1
ATOM 1651 C CA . LEU A 1 208 ? 2.957 7.938 9.697 1.00 95.06 208 LEU A CA 1
ATOM 1652 C C . LEU A 1 208 ? 1.501 8.290 9.400 1.00 95.06 208 LEU A C 1
ATOM 1654 O O . LEU A 1 208 ? 0.794 8.776 10.280 1.00 95.06 208 LEU A O 1
ATOM 1658 N N . ARG A 1 209 ? 1.052 8.044 8.164 1.00 95.00 209 ARG A N 1
ATOM 1659 C CA . ARG A 1 209 ? -0.275 8.457 7.698 1.00 95.00 209 ARG A CA 1
ATOM 1660 C C . ARG A 1 209 ? -0.761 7.580 6.552 1.00 95.00 209 ARG A C 1
ATOM 1662 O O . ARG A 1 209 ? 0.029 7.069 5.761 1.00 95.00 209 ARG A O 1
ATOM 1669 N N . ARG A 1 210 ? -2.078 7.446 6.445 1.00 95.06 210 ARG A N 1
ATOM 1670 C CA . ARG A 1 210 ? -2.803 6.949 5.271 1.00 95.06 210 ARG A CA 1
ATOM 1671 C C . ARG A 1 210 ? -3.988 7.877 5.044 1.00 95.06 210 ARG A C 1
ATOM 1673 O O . ARG A 1 210 ? -4.509 8.410 6.019 1.00 95.06 210 ARG A O 1
ATOM 1680 N N . TRP A 1 211 ? -4.419 8.080 3.807 1.00 95.94 211 TRP A N 1
ATOM 1681 C CA . TRP A 1 211 ? -5.585 8.920 3.522 1.00 95.94 211 TRP A CA 1
ATOM 1682 C C . TRP A 1 211 ? -6.269 8.557 2.208 1.00 95.94 211 TRP A C 1
ATOM 1684 O O . TRP A 1 211 ? -5.679 7.918 1.330 1.00 95.94 211 TRP A O 1
ATOM 1694 N N . THR A 1 212 ? -7.514 9.007 2.088 1.00 95.62 212 THR A N 1
ATOM 1695 C CA . THR A 1 212 ? -8.285 9.061 0.843 1.00 95.62 212 THR A CA 1
ATOM 1696 C C . THR A 1 212 ? -8.775 10.488 0.595 1.00 95.62 212 THR A C 1
ATOM 1698 O O . THR A 1 212 ? -8.411 11.419 1.318 1.00 95.62 212 THR A O 1
ATOM 1701 N N . GLU A 1 213 ? -9.616 10.683 -0.416 1.00 93.75 213 GLU A N 1
ATOM 1702 C CA . GLU A 1 213 ? -10.375 11.922 -0.615 1.00 93.75 213 GLU A CA 1
ATOM 1703 C C . GLU A 1 213 ? -11.254 12.313 0.587 1.00 93.75 213 GLU A C 1
ATOM 1705 O O . GLU A 1 213 ? -11.574 13.490 0.742 1.00 93.75 213 GLU A O 1
ATOM 1710 N N . GLU A 1 214 ? -11.620 11.362 1.453 1.00 90.38 214 GLU A N 1
ATOM 1711 C CA . GLU A 1 214 ? -12.431 11.609 2.654 1.00 90.38 214 GLU A CA 1
ATOM 1712 C C . GLU A 1 214 ? -11.594 12.087 3.855 1.00 90.38 214 GLU A C 1
ATOM 1714 O O . GLU A 1 214 ? -12.144 12.493 4.880 1.00 90.38 214 GLU A O 1
ATOM 1719 N N . GLY A 1 215 ? -10.263 12.082 3.728 1.00 91.75 215 GLY A N 1
ATOM 1720 C CA . GLY A 1 215 ? -9.325 12.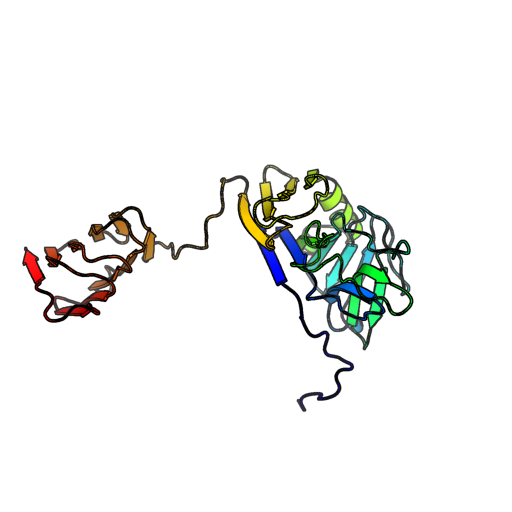476 4.775 1.00 91.75 215 GLY A CA 1
ATOM 1721 C C . GLY A 1 215 ? -8.496 11.307 5.301 1.00 91.75 215 GLY A C 1
ATOM 1722 O O . GLY A 1 215 ? -8.250 10.324 4.602 1.00 91.75 215 GLY A O 1
ATOM 1723 N N . ASP A 1 216 ? -8.007 11.446 6.532 1.00 92.00 216 ASP A N 1
ATOM 1724 C CA . ASP A 1 216 ? -7.073 10.493 7.129 1.00 92.00 216 ASP A CA 1
ATOM 1725 C C . ASP A 1 216 ? -7.745 9.148 7.410 1.00 92.00 216 ASP A C 1
ATOM 1727 O O . ASP A 1 216 ? -8.721 9.046 8.154 1.00 92.00 216 ASP A O 1
ATOM 1731 N N . LEU A 1 217 ? -7.152 8.091 6.862 1.00 83.44 217 LEU A N 1
ATOM 1732 C CA . LEU A 1 217 ? -7.451 6.725 7.243 1.00 83.44 217 LEU A CA 1
ATOM 1733 C C . LEU A 1 217 ? -6.727 6.449 8.559 1.00 83.44 217 LEU A C 1
ATOM 1735 O O . LEU A 1 217 ? -5.507 6.259 8.598 1.00 83.44 217 LEU A O 1
ATOM 1739 N N . GLY A 1 218 ? -7.492 6.423 9.647 1.00 69.00 218 GLY A N 1
ATOM 1740 C CA . GLY A 1 218 ? -7.015 5.893 10.917 1.00 69.00 218 GLY A CA 1
ATOM 1741 C C . GLY A 1 218 ? -6.626 4.413 10.807 1.00 69.00 218 GLY A C 1
ATOM 1742 O O . GLY A 1 218 ? -6.765 3.761 9.769 1.00 69.00 218 GLY A O 1
ATOM 1743 N N . TRP A 1 219 ? -6.157 3.840 11.910 1.00 63.12 219 TRP A N 1
ATOM 1744 C CA . TRP A 1 219 ? -6.105 2.382 12.035 1.00 63.12 219 TRP A CA 1
ATOM 1745 C C . TRP A 1 219 ? -7.514 1.824 11.810 1.00 63.12 219 TRP A C 1
ATOM 1747 O O . TRP A 1 219 ? -8.454 2.463 12.288 1.00 63.12 219 TRP A O 1
ATOM 1757 N N . PRO A 1 220 ? -7.691 0.697 11.090 1.00 55.94 220 PRO A N 1
ATOM 1758 C CA . PRO A 1 220 ? -9.019 0.150 10.842 1.00 55.94 220 PRO A CA 1
ATOM 1759 C C . PRO A 1 220 ? -9.715 -0.051 12.187 1.00 55.94 220 PRO A C 1
ATOM 1761 O O . PRO A 1 220 ? -9.346 -0.931 12.964 1.00 55.94 220 PRO A O 1
ATOM 1764 N N . MET A 1 221 ? -10.673 0.820 12.489 1.00 64.25 221 MET A N 1
ATOM 1765 C CA . MET A 1 221 ? -11.506 0.675 13.666 1.00 64.25 221 MET A CA 1
ATOM 1766 C C . MET A 1 221 ? -12.603 -0.321 13.323 1.00 64.25 221 MET A C 1
ATOM 1768 O O . MET A 1 221 ? -13.119 -0.332 12.205 1.00 64.25 221 MET A O 1
ATOM 1772 N N . LEU A 1 222 ? -12.984 -1.150 14.288 1.00 70.12 222 LEU A N 1
ATOM 1773 C CA . LEU A 1 222 ? -14.239 -1.885 14.200 1.00 70.12 222 LEU A CA 1
ATOM 1774 C C . LEU A 1 222 ? -15.384 -0.866 14.201 1.00 70.12 222 LEU A C 1
ATOM 1776 O O . LEU A 1 222 ? -15.769 -0.384 15.263 1.00 70.12 222 LEU A O 1
ATOM 1780 N N . GLU A 1 223 ? -15.896 -0.513 13.022 1.00 83.94 223 GLU A N 1
ATOM 1781 C CA . GLU A 1 223 ? -17.066 0.347 12.854 1.00 83.94 223 GLU A CA 1
ATOM 1782 C C . GLU A 1 223 ? -18.081 -0.286 11.891 1.00 83.94 223 GLU A C 1
ATOM 1784 O O . GLU A 1 223 ? -17.767 -0.682 10.772 1.00 83.94 223 GLU A O 1
ATOM 1789 N N . SER A 1 224 ? -19.316 -0.422 12.365 1.00 86.75 224 SER A N 1
ATOM 1790 C CA . SER A 1 224 ? -20.472 -0.987 11.673 1.00 86.75 224 SER A CA 1
ATOM 1791 C C . SER A 1 224 ? -21.759 -0.511 12.370 1.00 86.75 224 SER A C 1
ATOM 1793 O O . SER A 1 224 ? -21.688 0.047 13.469 1.00 86.75 224 SER A O 1
ATOM 1795 N N . PRO A 1 225 ? -22.955 -0.762 11.809 1.00 88.88 225 PRO A N 1
ATOM 1796 C CA . PRO A 1 225 ? -24.218 -0.385 12.453 1.00 88.88 225 PRO A CA 1
ATOM 1797 C C . PRO A 1 225 ? -24.455 -0.984 13.852 1.00 88.88 225 PRO A C 1
ATOM 1799 O O . PRO A 1 225 ? -25.265 -0.446 14.605 1.00 88.88 225 PRO A O 1
ATOM 1802 N N . PHE A 1 226 ? -23.764 -2.072 14.200 1.00 92.75 226 PHE A N 1
ATOM 1803 C CA . PHE A 1 226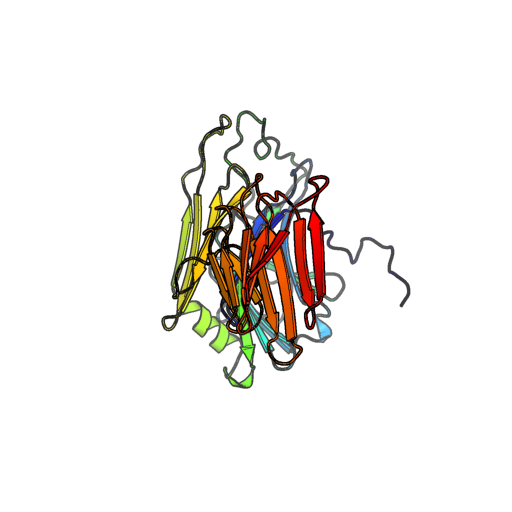 ? -23.915 -2.810 15.461 1.00 92.75 226 PHE A CA 1
ATOM 1804 C C . PHE A 1 226 ? -22.625 -2.865 16.285 1.00 92.75 226 PHE A C 1
ATOM 1806 O O . PHE A 1 226 ? -22.619 -3.432 17.369 1.00 92.75 226 PHE A O 1
ATOM 1813 N N . MET A 1 227 ? -21.516 -2.295 15.810 1.00 93.56 227 MET A N 1
ATOM 1814 C CA . MET A 1 227 ? -20.261 -2.289 16.560 1.00 93.56 227 MET A CA 1
ATOM 1815 C C . MET A 1 227 ? -19.446 -1.040 16.272 1.00 93.56 227 MET A C 1
ATOM 1817 O O . MET A 1 227 ? -19.268 -0.685 15.112 1.00 93.56 227 MET A O 1
ATOM 1821 N N . ARG A 1 228 ? -18.915 -0.404 17.314 1.00 94.06 228 ARG A N 1
ATOM 1822 C CA . ARG A 1 228 ? -18.028 0.754 17.188 1.00 94.06 228 ARG A CA 1
ATOM 1823 C C . ARG A 1 228 ? -16.899 0.686 18.215 1.00 94.06 228 ARG A C 1
ATOM 1825 O O . ARG A 1 228 ? -17.127 0.320 19.366 1.00 94.06 228 ARG A O 1
ATOM 1832 N N . GLN A 1 229 ? -15.697 1.077 17.809 1.00 92.31 229 GLN A N 1
ATOM 1833 C CA . GLN A 1 229 ? -14.527 1.268 18.668 1.00 92.31 229 GLN A CA 1
ATOM 1834 C C . GLN A 1 229 ? -14.160 2.758 18.741 1.00 92.31 229 GLN A C 1
ATOM 1836 O O . GLN A 1 229 ? -14.340 3.484 17.771 1.00 92.31 229 GLN A O 1
ATOM 1841 N N . SER A 1 230 ? -13.660 3.233 19.883 1.00 89.19 230 SER A N 1
ATOM 1842 C CA . SER A 1 230 ? -13.154 4.603 20.061 1.00 89.19 230 SER A CA 1
ATOM 1843 C C . SER A 1 230 ? -12.218 4.688 21.272 1.00 89.19 230 SER A C 1
ATOM 1845 O O . SER A 1 230 ? -12.229 3.809 22.128 1.00 89.19 230 SER A O 1
ATOM 1847 N N . ALA A 1 231 ? -11.442 5.768 21.379 1.00 88.88 231 ALA A N 1
ATOM 1848 C CA . ALA A 1 231 ? -10.714 6.149 22.597 1.00 88.88 231 ALA A CA 1
ATOM 1849 C C . ALA A 1 231 ? -11.195 7.489 23.200 1.00 88.88 231 ALA A C 1
ATOM 1851 O O . ALA A 1 231 ? -10.565 8.041 24.100 1.00 88.88 231 ALA A O 1
ATOM 1852 N N . SER A 1 232 ? -12.313 8.036 22.706 1.00 90.06 232 SER A N 1
ATOM 1853 C CA . SER A 1 232 ? -12.859 9.338 23.126 1.00 90.06 232 SER A CA 1
ATOM 1854 C C . SER A 1 232 ? -13.438 9.349 24.547 1.00 90.06 232 SER A C 1
ATOM 1856 O O . SER A 1 232 ? -13.631 10.428 25.110 1.00 90.06 232 SER A O 1
ATOM 1858 N N . GLY A 1 233 ? -13.718 8.171 25.114 1.00 92.56 233 GLY A N 1
ATOM 1859 C CA . GLY A 1 233 ? -14.471 8.002 26.361 1.00 92.56 233 GLY A CA 1
ATOM 1860 C C . GLY A 1 233 ? -15.990 7.925 26.173 1.00 92.56 233 GLY A C 1
ATOM 1861 O O . GLY A 1 233 ? -16.708 7.767 27.156 1.00 92.56 233 GLY A O 1
ATOM 1862 N N . GLU A 1 234 ? -16.494 8.003 24.937 1.00 96.81 234 GLU A N 1
ATOM 1863 C CA . GLU A 1 234 ? -17.915 7.815 24.629 1.00 96.81 234 GLU A CA 1
ATOM 1864 C C . GLU A 1 234 ? -18.102 7.068 23.300 1.00 96.81 234 GLU A C 1
ATOM 1866 O O . GLU A 1 234 ? -17.489 7.426 22.292 1.00 96.81 234 GLU A O 1
ATOM 1871 N N . ILE A 1 235 ? -18.953 6.037 23.291 1.00 95.94 235 ILE A N 1
ATOM 1872 C CA . ILE A 1 235 ? -19.287 5.244 22.100 1.00 95.94 235 ILE A CA 1
ATOM 1873 C C . ILE A 1 235 ? -20.797 5.068 22.019 1.00 95.94 235 ILE A C 1
ATOM 1875 O O . ILE A 1 235 ? -21.414 4.604 22.970 1.00 95.94 235 ILE A O 1
ATOM 1879 N N . GLN A 1 236 ? -21.381 5.388 20.866 1.00 96.06 236 GLN A N 1
ATOM 1880 C CA . GLN A 1 236 ? -22.805 5.193 20.594 1.00 96.06 236 GLN A CA 1
ATOM 1881 C C . GLN A 1 236 ? -22.986 4.261 19.399 1.00 96.06 236 GLN A C 1
ATOM 1883 O O . GLN A 1 236 ? -22.406 4.521 18.342 1.00 96.06 236 GLN A O 1
ATOM 1888 N N . VAL A 1 237 ? -23.772 3.194 19.551 1.00 94.69 237 VAL A N 1
ATOM 1889 C CA . VAL A 1 237 ? -24.155 2.280 18.460 1.00 94.69 237 VAL A CA 1
ATOM 1890 C C . VAL A 1 237 ? -25.400 1.477 18.853 1.00 94.69 237 VAL A C 1
ATOM 1892 O O . VAL A 1 237 ? -25.604 1.201 20.032 1.00 94.69 237 VAL A O 1
ATOM 1895 N N . GLY A 1 238 ? -26.269 1.142 17.892 1.00 88.75 238 GLY A N 1
ATOM 1896 C CA . GLY A 1 238 ? -27.454 0.299 18.132 1.00 88.75 238 GLY A CA 1
ATOM 1897 C C . GLY A 1 238 ? -28.398 0.789 19.245 1.00 88.75 238 GLY A C 1
ATOM 1898 O O . GLY A 1 238 ? -28.970 -0.022 19.970 1.00 88.75 238 GLY A O 1
ATOM 1899 N N . GLY A 1 239 ? -28.515 2.111 19.439 1.00 90.38 239 GLY A N 1
ATOM 1900 C CA . GLY A 1 239 ? -29.332 2.713 20.506 1.00 90.38 239 GLY A CA 1
ATOM 1901 C C . GLY A 1 239 ? -28.746 2.600 21.921 1.00 90.38 239 GLY A C 1
ATOM 1902 O O . GLY A 1 239 ? -29.400 3.020 22.872 1.00 90.38 239 GLY A O 1
ATOM 1903 N N . ALA A 1 240 ? -27.533 2.062 22.067 1.00 95.69 240 ALA A N 1
ATOM 1904 C CA . ALA A 1 240 ? -26.790 2.022 23.319 1.00 95.69 240 ALA A CA 1
ATOM 1905 C C . ALA A 1 240 ? -25.657 3.058 23.330 1.00 95.69 240 ALA A C 1
ATOM 1907 O O . ALA A 1 240 ? -25.057 3.362 22.294 1.00 95.69 240 ALA A O 1
ATOM 1908 N N . THR A 1 241 ? -25.340 3.557 24.524 1.00 97.50 241 THR A N 1
ATOM 1909 C CA . THR A 1 241 ? -24.251 4.510 24.761 1.00 97.50 241 THR A CA 1
ATOM 1910 C C . THR A 1 241 ? -23.344 4.007 25.874 1.00 97.50 241 THR A C 1
ATOM 1912 O O . THR A 1 241 ? -23.773 3.865 27.017 1.00 97.50 241 THR A O 1
ATOM 1915 N N . LEU A 1 242 ? -22.074 3.790 25.555 1.00 97.31 242 LEU A N 1
ATOM 1916 C CA . LEU A 1 242 ? -21.002 3.550 26.511 1.00 97.31 242 LEU A CA 1
ATOM 1917 C C . LEU A 1 242 ? -20.318 4.876 26.863 1.00 97.31 242 LEU A C 1
ATOM 1919 O O . LEU A 1 242 ? -19.935 5.626 25.969 1.00 97.31 242 LEU A O 1
ATOM 1923 N N . THR A 1 243 ? -20.093 5.124 28.151 1.00 97.62 243 THR A N 1
ATOM 1924 C CA . THR A 1 243 ? -19.215 6.184 28.666 1.00 97.62 243 THR A CA 1
ATOM 1925 C C . THR A 1 243 ? -18.153 5.564 29.571 1.00 97.62 243 THR A C 1
ATOM 1927 O O . THR A 1 243 ? -18.488 4.777 30.456 1.00 97.62 243 THR A O 1
ATOM 1930 N N . CYS A 1 244 ? -16.882 5.905 29.369 1.00 95.94 244 CYS A N 1
ATOM 1931 C CA . CYS A 1 244 ? -15.741 5.358 30.110 1.00 95.94 244 CYS A CA 1
ATOM 1932 C C . CYS A 1 244 ? -14.565 6.353 30.160 1.00 95.94 244 CYS A C 1
ATOM 1934 O O . CYS A 1 244 ? -14.670 7.491 29.695 1.00 95.94 244 CYS A O 1
ATOM 1936 N N . GLY A 1 245 ? -13.422 5.930 30.712 1.00 92.00 245 GLY A N 1
ATOM 1937 C CA . GLY A 1 245 ? -12.165 6.678 30.601 1.00 92.00 245 GLY A CA 1
ATOM 1938 C C . GLY A 1 245 ? -11.727 6.882 29.141 1.00 92.00 245 GLY A C 1
ATOM 1939 O O . GLY A 1 245 ? -12.145 6.144 28.246 1.00 92.00 245 GLY A O 1
ATOM 1940 N N . LYS 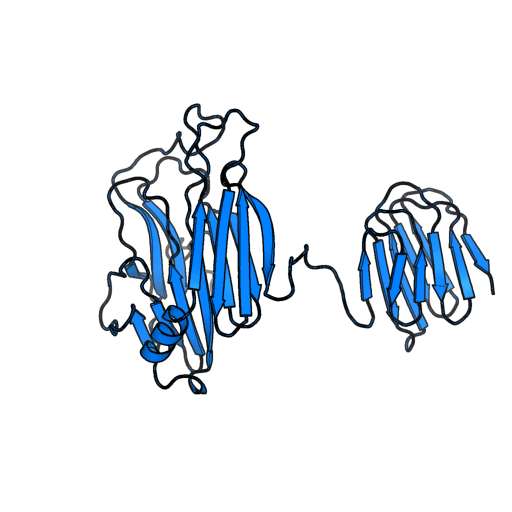A 1 246 ? -10.866 7.879 28.890 1.00 92.19 246 LYS A N 1
ATOM 1941 C CA . LYS A 1 246 ? -10.338 8.218 27.550 1.00 92.19 246 LYS A CA 1
ATOM 1942 C C . LYS A 1 246 ? -9.227 7.260 27.102 1.00 92.19 246 LYS A C 1
ATOM 1944 O O . LYS A 1 246 ? -8.085 7.661 26.891 1.00 92.19 246 LYS A O 1
ATOM 1949 N N . HIS A 1 247 ? -9.577 5.985 26.990 1.00 91.25 247 HIS A N 1
ATOM 1950 C CA . HIS A 1 247 ? -8.721 4.894 26.530 1.00 91.25 247 HIS A CA 1
ATOM 1951 C C . HIS A 1 247 ? -9.486 4.030 25.518 1.00 91.25 247 HIS A C 1
ATOM 1953 O O . HIS A 1 247 ? -10.709 4.166 25.421 1.00 91.25 247 HIS A O 1
ATOM 1959 N N . PRO A 1 248 ? -8.805 3.154 24.754 1.00 92.50 248 PRO A N 1
ATOM 1960 C CA . PRO A 1 248 ? -9.466 2.293 23.783 1.00 92.50 248 PRO A CA 1
ATOM 1961 C C . PRO A 1 248 ? -10.600 1.474 24.405 1.00 92.50 248 PRO A C 1
ATOM 1963 O O . PRO A 1 248 ? -10.413 0.752 25.385 1.00 92.50 248 PRO A O 1
ATOM 1966 N N . ALA A 1 249 ? -11.774 1.576 23.799 1.00 94.69 249 ALA A N 1
ATOM 1967 C CA . ALA A 1 249 ? -12.965 0.833 24.153 1.00 94.69 249 ALA A CA 1
ATOM 1968 C C . ALA A 1 249 ? -13.731 0.442 22.888 1.00 94.69 249 ALA A C 1
ATOM 1970 O O . ALA A 1 249 ? -13.583 1.070 21.837 1.00 94.69 249 ALA A O 1
ATOM 1971 N N . TRP A 1 250 ? -14.575 -0.574 22.992 1.00 95.94 250 TRP A N 1
ATOM 1972 C CA . TRP A 1 250 ? -15.514 -0.955 21.944 1.00 95.94 250 TRP A CA 1
ATOM 1973 C C . TRP A 1 250 ? -16.880 -1.279 22.542 1.00 95.94 250 TRP A C 1
ATOM 1975 O O . TRP A 1 250 ? -16.979 -1.712 23.688 1.00 95.94 250 TRP A O 1
ATOM 1985 N N . LEU A 1 251 ? -17.928 -1.052 21.753 1.00 96.94 251 LEU A N 1
ATOM 1986 C CA . LEU A 1 251 ? -19.313 -1.392 22.058 1.00 96.94 251 LEU A CA 1
ATOM 1987 C C . LEU A 1 251 ? -19.885 -2.167 20.871 1.00 96.94 251 LEU A C 1
ATOM 1989 O O . LEU A 1 251 ? -19.837 -1.688 19.740 1.00 96.94 251 LEU A O 1
ATOM 1993 N N . TYR A 1 252 ? -20.424 -3.347 21.149 1.00 96.56 252 TYR A N 1
ATOM 1994 C CA . TYR A 1 252 ? -21.313 -4.111 20.285 1.00 96.56 252 TYR A CA 1
ATOM 1995 C C . TYR A 1 252 ? -22.742 -3.968 20.811 1.00 96.56 252 TYR A C 1
ATOM 1997 O O . TYR A 1 252 ? -22.978 -4.126 22.011 1.00 96.56 252 TYR A O 1
ATOM 2005 N N . ALA A 1 253 ? -23.683 -3.682 19.921 1.00 95.94 253 ALA A N 1
ATOM 2006 C CA . ALA A 1 253 ? -25.085 -3.485 20.232 1.00 95.94 253 ALA A CA 1
ATOM 2007 C C . ALA A 1 253 ? -25.962 -4.171 19.187 1.00 95.94 253 ALA A C 1
ATOM 2009 O O . ALA A 1 253 ? -26.035 -3.740 18.036 1.00 95.94 253 ALA A O 1
ATOM 2010 N N . ASP A 1 254 ? -26.659 -5.209 19.631 1.00 94.25 254 ASP A N 1
ATOM 2011 C CA . ASP A 1 254 ? -27.681 -5.906 18.869 1.00 94.25 254 ASP A CA 1
ATOM 2012 C C . ASP A 1 254 ? -28.995 -5.831 19.644 1.00 94.25 254 ASP A C 1
ATOM 2014 O O . ASP A 1 254 ? -29.241 -6.575 20.600 1.00 94.25 254 ASP A O 1
ATOM 2018 N N . SER A 1 255 ? -29.822 -4.863 19.254 1.00 89.25 255 SER A N 1
ATOM 2019 C CA . SER A 1 255 ? -31.126 -4.639 19.870 1.00 89.25 255 SER A CA 1
ATOM 2020 C C . SER A 1 255 ? -32.099 -5.780 19.602 1.00 89.25 255 SER A C 1
ATOM 2022 O O . SER A 1 255 ? -32.947 -6.048 20.448 1.00 89.25 255 SER A O 1
ATOM 2024 N N . ASP A 1 256 ? -31.973 -6.463 18.461 1.00 89.69 256 ASP A N 1
ATOM 2025 C CA . ASP A 1 256 ? -32.895 -7.529 18.065 1.00 89.69 256 ASP A CA 1
ATOM 2026 C C . ASP A 1 256 ? -32.641 -8.799 18.884 1.00 89.69 256 ASP A C 1
ATOM 2028 O O . ASP A 1 256 ? -33.576 -9.513 19.251 1.00 89.69 256 ASP A O 1
ATOM 2032 N N . LEU A 1 257 ? -31.374 -9.072 19.213 1.00 91.88 257 LEU A N 1
ATOM 2033 C CA . LEU A 1 257 ? -30.995 -10.182 20.088 1.00 91.88 257 LEU A CA 1
ATOM 2034 C C . LEU A 1 257 ? -31.047 -9.845 21.582 1.00 91.88 257 LEU A C 1
ATOM 2036 O O . LEU A 1 257 ? -30.901 -10.766 22.399 1.00 91.88 257 LEU A O 1
ATOM 2040 N N . GLU A 1 258 ? -31.271 -8.573 21.928 1.00 92.50 258 GLU A N 1
ATOM 2041 C CA . GLU A 1 258 ? -31.139 -8.040 23.286 1.00 92.50 258 GLU A CA 1
ATOM 2042 C C . GLU A 1 258 ? -29.757 -8.382 23.874 1.00 92.50 258 GLU A C 1
ATOM 2044 O O . GLU A 1 258 ? -29.627 -8.944 24.969 1.00 92.50 258 GLU A O 1
ATOM 2049 N N . PHE A 1 259 ? -28.711 -8.065 23.108 1.00 95.19 259 PHE A N 1
ATOM 2050 C CA . PHE A 1 259 ? -27.329 -8.383 23.441 1.00 95.19 259 PHE A CA 1
ATOM 2051 C C . PHE A 1 259 ? -26.419 -7.171 23.242 1.00 95.19 259 PHE A C 1
ATOM 2053 O O . PHE A 1 259 ? -26.310 -6.616 22.148 1.00 95.19 259 PHE A O 1
ATOM 2060 N N . TYR A 1 260 ? -25.713 -6.797 24.305 1.00 96.56 260 TYR A N 1
ATOM 2061 C CA . TYR A 1 260 ? -24.757 -5.699 24.299 1.00 96.56 260 TYR A CA 1
ATOM 2062 C C . TYR A 1 260 ? -23.467 -6.159 24.956 1.00 96.56 260 TYR A C 1
ATOM 2064 O O . TYR A 1 260 ? -23.484 -6.732 26.043 1.00 96.56 260 TYR A O 1
ATOM 2072 N N . ALA A 1 261 ? -22.340 -5.894 24.313 1.00 96.81 261 ALA A N 1
ATOM 2073 C CA . ALA A 1 261 ? -21.035 -6.219 24.862 1.00 96.81 261 ALA A CA 1
ATOM 2074 C C . ALA A 1 261 ? -20.122 -5.011 24.741 1.00 96.81 261 ALA A C 1
ATOM 2076 O O . ALA A 1 261 ? -20.101 -4.337 23.714 1.00 96.81 261 ALA A O 1
ATOM 2077 N N . VAL A 1 262 ? -19.355 -4.750 25.788 1.00 96.88 262 VAL A N 1
ATOM 2078 C CA . VAL A 1 262 ? -18.335 -3.713 25.794 1.00 96.88 262 VAL A CA 1
ATOM 2079 C C . VAL A 1 262 ? -17.008 -4.303 26.209 1.00 96.88 262 VAL A C 1
ATOM 2081 O O . VAL A 1 262 ? -16.955 -5.192 27.059 1.00 96.88 262 VAL A O 1
ATOM 2084 N N . GLY A 1 263 ? -15.940 -3.763 25.645 1.00 96.12 263 GLY A N 1
ATOM 2085 C CA . GLY A 1 263 ? -14.591 -3.948 26.151 1.00 96.12 263 GLY A CA 1
ATOM 2086 C C . GLY A 1 263 ? -13.963 -2.597 26.417 1.00 96.12 263 GLY A C 1
ATOM 2087 O O . GLY A 1 263 ? -14.127 -1.664 25.632 1.00 96.12 263 GLY A O 1
ATOM 2088 N N . TYR A 1 264 ? -13.248 -2.493 27.527 1.00 96.25 264 TYR A N 1
ATOM 2089 C CA . TYR A 1 264 ? -12.465 -1.323 27.895 1.00 96.25 264 TYR A CA 1
ATOM 2090 C C . TYR A 1 264 ? -11.025 -1.770 28.139 1.00 96.25 264 TYR A C 1
ATOM 2092 O O . TYR A 1 264 ? -10.785 -2.788 28.785 1.00 96.25 264 TYR A O 1
ATOM 2100 N N . HIS A 1 265 ? -10.067 -1.037 27.577 1.00 93.25 265 HIS A N 1
ATOM 2101 C CA . HIS A 1 265 ? -8.641 -1.358 27.610 1.00 93.25 265 HIS A CA 1
ATOM 2102 C C . HIS A 1 265 ? -7.847 -0.131 28.065 1.00 93.25 265 HIS A C 1
ATOM 2104 O O . HIS A 1 265 ? -7.081 0.459 27.302 1.00 93.25 265 HIS A O 1
ATOM 2110 N N . GLY A 1 266 ? -8.062 0.280 29.313 1.00 90.19 266 GLY A N 1
ATOM 2111 C CA . GLY A 1 266 ? -7.427 1.463 29.883 1.00 90.19 266 GLY A CA 1
ATOM 2112 C C . GLY A 1 266 ? -7.075 1.319 31.353 1.00 90.19 266 GLY A C 1
ATOM 2113 O O . GLY A 1 266 ? -7.250 0.262 31.962 1.00 90.19 266 GLY A O 1
ATOM 2114 N N . GLU A 1 267 ? -6.587 2.418 31.919 1.00 91.81 267 GLU A N 1
ATOM 2115 C CA . GLU A 1 267 ? -6.425 2.566 33.364 1.00 91.81 267 GLU A CA 1
ATOM 2116 C C . GLU A 1 267 ? -7.790 2.522 34.064 1.00 91.81 267 GLU A C 1
ATOM 2118 O O . GLU A 1 267 ? -8.826 2.782 33.444 1.00 91.81 267 GLU A O 1
ATOM 2123 N N . THR A 1 268 ? -7.797 2.198 35.359 1.00 94.44 268 THR A N 1
ATOM 2124 C CA . THR A 1 268 ? -9.021 2.082 36.158 1.00 94.44 268 THR A CA 1
ATOM 2125 C C . THR A 1 268 ? -9.868 3.353 36.074 1.00 94.44 268 THR A C 1
ATOM 2127 O O . THR A 1 268 ? -9.454 4.424 36.517 1.00 94.44 268 THR A O 1
ATOM 2130 N N . ALA A 1 269 ? -11.080 3.225 35.536 1.00 93.38 269 ALA A N 1
ATOM 2131 C CA . ALA A 1 269 ? -12.028 4.320 35.373 1.00 93.38 269 ALA A CA 1
ATOM 2132 C C . ALA A 1 269 ? -13.472 3.838 35.606 1.00 93.38 269 ALA A C 1
ATOM 2134 O O . ALA A 1 269 ? -13.754 2.646 35.455 1.00 93.38 269 ALA A O 1
ATOM 2135 N N . PRO A 1 270 ? -14.408 4.735 35.963 1.00 94.75 270 PRO A N 1
ATOM 2136 C CA . PRO A 1 270 ? -15.825 4.399 35.966 1.00 94.75 270 PRO A CA 1
ATOM 2137 C C . PRO A 1 270 ? -16.315 4.111 34.542 1.00 94.75 270 PRO A C 1
ATOM 2139 O O . PRO A 1 270 ? -15.880 4.751 33.579 1.00 94.75 270 PRO A O 1
ATOM 2142 N N . LEU A 1 271 ? -17.264 3.185 34.422 1.00 96.00 271 LEU A N 1
ATOM 2143 C CA . LEU A 1 271 ? -17.894 2.807 33.160 1.00 96.00 271 LEU A CA 1
ATOM 2144 C C . LEU A 1 271 ? -19.419 2.834 33.307 1.00 96.00 271 LEU A C 1
ATOM 2146 O O . LEU A 1 271 ? -19.975 2.350 34.291 1.00 96.00 271 LEU A O 1
ATOM 2150 N N . SER A 1 272 ? -20.111 3.402 32.322 1.00 96.88 272 SER A N 1
ATOM 2151 C CA . SER A 1 272 ? -21.572 3.430 32.252 1.00 96.88 272 SER A CA 1
ATOM 2152 C C . SER A 1 272 ? -22.026 2.937 30.888 1.00 96.88 272 SER A C 1
ATOM 2154 O O . SER A 1 272 ? -21.651 3.517 29.875 1.00 96.88 272 SER A O 1
ATOM 2156 N N . LEU A 1 273 ? -22.858 1.901 30.863 1.00 97.31 273 LEU A N 1
ATOM 2157 C CA . LEU A 1 273 ? -23.519 1.417 29.657 1.00 97.31 273 LEU A CA 1
ATOM 2158 C C . LEU A 1 273 ? -25.006 1.764 29.740 1.00 97.31 273 LEU A C 1
ATOM 2160 O O . LEU A 1 273 ? -25.745 1.166 30.520 1.00 97.31 273 LEU A O 1
ATOM 2164 N N . ASN A 1 274 ? -25.427 2.756 28.964 1.00 96.81 274 ASN A N 1
ATOM 2165 C CA . ASN A 1 274 ? -26.825 3.131 28.793 1.00 96.81 274 ASN A CA 1
ATOM 2166 C C . ASN A 1 274 ? -27.428 2.278 27.678 1.00 96.81 274 ASN A C 1
ATOM 2168 O O . ASN A 1 274 ? -26.967 2.328 26.538 1.00 96.81 274 ASN A O 1
ATOM 2172 N N . LEU A 1 275 ? -28.450 1.508 28.020 1.00 94.38 275 LEU A N 1
ATOM 2173 C CA . LEU A 1 275 ? -29.235 0.666 27.129 1.00 94.38 275 LEU A CA 1
ATOM 2174 C C . LEU A 1 275 ? -30.633 1.282 26.961 1.00 94.38 275 LEU A C 1
ATOM 2176 O O . LEU A 1 275 ? -31.059 2.069 27.812 1.00 94.38 275 LEU A O 1
ATOM 2180 N N . PRO A 1 27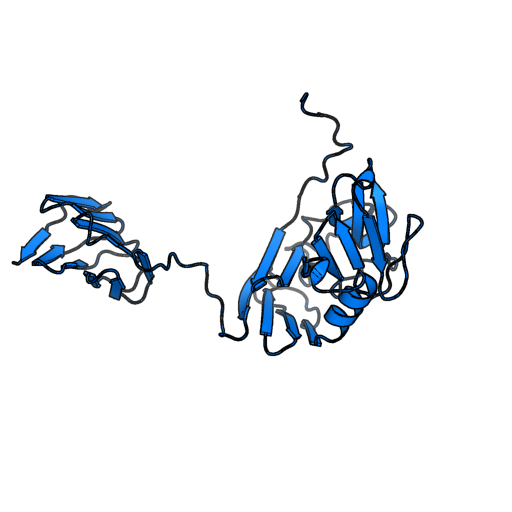6 ? -31.402 0.896 25.928 1.00 88.38 276 PRO A N 1
ATOM 2181 C CA . PRO A 1 276 ? -32.779 1.367 25.760 1.00 88.38 276 PRO A CA 1
ATOM 2182 C C . PRO A 1 276 ? -33.701 1.103 26.964 1.00 88.38 276 PRO A C 1
ATOM 2184 O O . PRO A 1 276 ? -34.703 1.791 27.137 1.00 88.38 276 PRO A O 1
ATOM 2187 N N . ASN A 1 277 ? -33.377 0.102 27.786 1.00 84.44 277 ASN A N 1
ATOM 2188 C CA . ASN A 1 277 ? -34.189 -0.385 28.902 1.00 84.44 277 ASN A CA 1
ATOM 2189 C C . ASN A 1 277 ? -33.536 -0.192 30.286 1.00 84.44 277 ASN A C 1
ATOM 2191 O O . ASN A 1 277 ? -34.021 -0.760 31.264 1.00 84.44 277 ASN A O 1
ATOM 2195 N N . GLY A 1 278 ? -32.447 0.576 30.383 1.00 90.94 278 GLY A N 1
ATOM 2196 C CA . GLY A 1 278 ? -31.801 0.889 31.660 1.00 90.94 278 GLY A CA 1
ATOM 2197 C C . GLY A 1 278 ? -30.311 1.187 31.532 1.00 90.94 278 GLY A C 1
ATOM 2198 O O . GLY A 1 278 ? -29.723 1.107 30.459 1.00 90.94 278 GLY A O 1
ATOM 2199 N N . THR A 1 279 ? -29.671 1.509 32.651 1.00 95.31 279 THR A N 1
ATOM 2200 C CA . THR A 1 279 ? -28.242 1.832 32.701 1.00 95.31 279 THR A CA 1
ATOM 2201 C C . THR A 1 279 ? -27.506 0.875 33.624 1.00 95.31 279 THR A C 1
ATOM 2203 O O . THR A 1 279 ? -27.888 0.690 34.778 1.00 95.31 279 THR A O 1
ATOM 2206 N N . ILE A 1 280 ? -26.382 0.333 33.167 1.00 95.88 280 ILE A N 1
ATOM 2207 C CA . ILE A 1 280 ? -25.435 -0.389 34.019 1.00 95.88 280 ILE A CA 1
ATOM 2208 C C . ILE A 1 280 ? -24.300 0.562 34.371 1.00 95.88 280 ILE A C 1
ATOM 2210 O O . ILE A 1 280 ? -23.697 1.163 33.484 1.00 95.88 280 ILE A O 1
ATOM 2214 N N . ARG A 1 281 ? -23.996 0.696 35.662 1.00 96.44 281 ARG A N 1
ATOM 2215 C CA . ARG A 1 281 ? -22.845 1.464 36.143 1.00 96.44 281 ARG A CA 1
ATOM 2216 C C . ARG A 1 281 ? -21.862 0.554 36.848 1.00 96.44 281 ARG A C 1
ATOM 2218 O O . ARG A 1 281 ? -22.242 -0.160 37.773 1.00 96.44 281 ARG A O 1
ATOM 2225 N N . VAL A 1 282 ? -20.609 0.656 36.439 1.00 95.25 282 VAL A N 1
ATOM 2226 C CA . VAL A 1 282 ? -19.444 0.051 37.073 1.00 95.25 282 VAL A CA 1
ATOM 2227 C C . VAL A 1 282 ? -18.629 1.180 37.685 1.00 95.25 282 VAL A C 1
ATOM 2229 O O . VAL A 1 282 ? -18.266 2.132 36.992 1.00 95.25 282 VAL A O 1
ATOM 2232 N N . GLU A 1 283 ? -18.383 1.120 38.992 1.00 93.25 283 GLU A N 1
ATOM 2233 C CA . GLU A 1 283 ? -17.754 2.242 39.704 1.00 93.25 283 GLU A CA 1
ATOM 2234 C C . GLU A 1 283 ? -16.279 2.415 39.331 1.00 93.25 283 GLU A C 1
ATOM 2236 O O . GLU A 1 283 ? -15.791 3.541 39.247 1.00 93.25 283 GLU A O 1
ATOM 2241 N N . ALA A 1 284 ? -15.588 1.306 39.070 1.00 93.06 284 ALA A N 1
ATOM 2242 C CA . ALA A 1 284 ? -14.188 1.281 38.681 1.00 93.06 284 ALA A CA 1
ATOM 2243 C C . ALA A 1 284 ? -13.869 -0.027 37.942 1.00 93.06 284 ALA A C 1
ATOM 2245 O O . ALA A 1 284 ? -14.150 -1.109 38.456 1.00 93.06 284 ALA A O 1
ATOM 2246 N N . MET A 1 285 ? -13.285 0.084 36.749 1.00 93.06 285 MET A N 1
ATOM 2247 C CA . MET A 1 285 ? -12.777 -1.037 35.959 1.00 93.06 285 MET A CA 1
ATOM 2248 C C . MET A 1 285 ? -11.600 -0.567 35.098 1.00 93.06 285 MET A C 1
ATOM 2250 O O . MET A 1 285 ? -11.655 0.516 34.519 1.00 93.06 285 MET A O 1
ATOM 2254 N N . SER A 1 286 ? -10.536 -1.356 35.025 1.00 92.75 286 SER A N 1
ATOM 2255 C CA . SER A 1 286 ? -9.419 -1.213 34.085 1.00 92.75 286 SER A CA 1
ATOM 2256 C C . SER A 1 286 ? -9.664 -2.106 32.863 1.00 92.75 286 SER A C 1
ATOM 2258 O O . SER A 1 286 ? -10.757 -2.079 32.303 1.00 92.75 286 SER A O 1
ATOM 2260 N N . ALA A 1 287 ? -8.706 -2.923 32.420 1.00 95.00 287 ALA A N 1
ATOM 2261 C CA . ALA A 1 287 ? -8.939 -3.800 31.280 1.00 95.00 287 ALA A CA 1
ATOM 2262 C C . ALA A 1 287 ? -10.006 -4.866 31.600 1.00 95.00 287 ALA A C 1
ATOM 2264 O O . ALA A 1 287 ? -9.908 -5.586 32.599 1.00 95.00 287 ALA A O 1
ATOM 2265 N N . GLY A 1 288 ? -11.025 -4.983 30.751 1.00 95.56 288 GLY A N 1
ATOM 2266 C CA . GLY A 1 288 ? -12.111 -5.933 30.970 1.00 95.56 288 GLY A CA 1
ATOM 2267 C C . GLY A 1 288 ? -13.244 -5.836 29.960 1.00 95.56 288 GLY A C 1
ATOM 2268 O O . GLY A 1 288 ? -13.245 -4.978 29.074 1.00 95.56 288 GLY A O 1
ATOM 2269 N N . THR A 1 289 ? -14.217 -6.724 30.118 1.00 96.94 289 THR A N 1
ATOM 2270 C CA . THR A 1 289 ? -15.451 -6.780 29.345 1.00 96.94 289 THR A CA 1
ATOM 2271 C C . THR A 1 289 ? -16.666 -6.699 30.260 1.00 96.94 289 THR A C 1
ATOM 2273 O O . THR A 1 289 ? -16.662 -7.173 31.396 1.00 96.94 289 THR A O 1
ATOM 2276 N N . LEU A 1 290 ? -17.731 -6.095 29.746 1.00 96.31 290 LEU A N 1
ATOM 2277 C CA . LEU A 1 290 ? -19.061 -6.164 30.335 1.00 96.31 290 LEU A CA 1
ATOM 2278 C C . LEU A 1 290 ? -20.021 -6.625 29.248 1.00 96.31 290 LEU A C 1
ATOM 2280 O O . LEU A 1 290 ? -20.081 -6.048 28.165 1.00 96.31 290 LEU A O 1
ATOM 2284 N N . VAL A 1 291 ? -20.779 -7.669 29.549 1.00 96.62 291 VAL A N 1
ATOM 2285 C CA . VAL A 1 291 ? -21.795 -8.232 28.668 1.00 96.62 291 VAL A CA 1
ATOM 2286 C C . VAL A 1 291 ? -23.144 -8.100 29.353 1.00 96.62 291 VAL A C 1
ATOM 2288 O O . VAL A 1 291 ? -23.331 -8.540 30.486 1.00 96.62 291 VAL A O 1
ATOM 2291 N N . TRP A 1 292 ? -24.095 -7.498 28.653 1.00 95.88 292 TRP A N 1
ATOM 2292 C CA . TRP A 1 292 ? -25.507 -7.584 28.977 1.00 95.88 292 TRP A CA 1
ATOM 2293 C C . TRP A 1 292 ? -26.192 -8.481 27.955 1.00 95.88 292 TRP A C 1
ATOM 2295 O O . TRP A 1 292 ? -26.127 -8.239 26.751 1.00 95.88 292 TRP A O 1
ATOM 2305 N N . ASN A 1 293 ? -26.868 -9.512 28.439 1.00 94.88 293 ASN A N 1
ATOM 2306 C CA . ASN A 1 293 ? -27.602 -10.458 27.613 1.00 94.88 293 ASN A CA 1
ATOM 2307 C C . ASN A 1 293 ? -28.963 -10.712 28.260 1.00 94.88 293 ASN A C 1
ATOM 2309 O O . ASN A 1 293 ? -29.039 -11.404 29.280 1.00 94.88 293 ASN A O 1
ATOM 2313 N N . ARG A 1 294 ? -30.027 -10.127 27.695 1.00 91.81 294 ARG A N 1
ATOM 2314 C CA . ARG A 1 294 ? -31.422 -10.335 28.132 1.00 91.81 294 ARG A CA 1
ATOM 2315 C C . ARG A 1 294 ? -31.617 -10.192 29.647 1.00 91.81 294 ARG A C 1
ATOM 2317 O O . ARG A 1 294 ? -32.181 -11.057 30.314 1.00 91.81 294 ARG A O 1
ATOM 2324 N N . GLY A 1 295 ? -31.092 -9.108 30.211 1.00 89.19 295 GLY A N 1
ATOM 2325 C CA . GLY A 1 295 ? -31.193 -8.791 31.641 1.00 89.19 295 GLY A CA 1
ATOM 2326 C C . GLY A 1 295 ? -30.091 -9.388 32.519 1.00 89.19 295 GLY A C 1
ATOM 2327 O O . GLY A 1 295 ? -29.946 -8.969 33.667 1.00 89.19 295 GLY A O 1
ATOM 2328 N N . LYS A 1 296 ? -29.279 -10.318 32.004 1.00 92.44 296 LYS A N 1
ATOM 2329 C CA . LYS A 1 296 ? -28.118 -10.852 32.721 1.00 92.44 296 LYS A CA 1
ATOM 2330 C C . LYS A 1 296 ? -26.893 -9.982 32.457 1.00 92.44 296 LYS A C 1
ATOM 2332 O O . LYS A 1 296 ? -26.564 -9.731 31.303 1.00 92.44 296 LYS A O 1
ATOM 2337 N N . VAL A 1 297 ? -26.219 -9.557 33.525 1.00 94.38 297 VAL A N 1
ATOM 2338 C CA . VAL A 1 297 ? -24.948 -8.825 33.461 1.00 94.38 297 VAL A CA 1
ATOM 2339 C C . VAL A 1 297 ? -23.811 -9.764 33.834 1.00 94.38 297 VAL A C 1
ATOM 2341 O O . VAL A 1 297 ? -23.850 -10.400 34.887 1.00 94.38 297 VAL A O 1
ATOM 2344 N N . GLU A 1 298 ? -22.796 -9.819 32.985 1.00 95.25 298 GLU A N 1
ATOM 2345 C CA . GLU A 1 298 ? -21.531 -10.503 33.230 1.00 95.25 298 GLU A CA 1
ATOM 2346 C C . GLU A 1 298 ? -20.401 -9.487 33.072 1.00 95.25 298 GLU A C 1
ATOM 2348 O O . GLU A 1 298 ? -20.396 -8.706 32.122 1.00 95.25 298 GLU A O 1
ATOM 2353 N N . ILE A 1 299 ? -19.474 -9.454 34.029 1.00 94.50 299 ILE A N 1
ATOM 2354 C CA . ILE A 1 299 ? -18.315 -8.559 33.999 1.00 94.50 299 ILE A CA 1
ATOM 2355 C C . ILE A 1 299 ? -17.071 -9.395 34.254 1.00 94.50 299 ILE A C 1
ATOM 2357 O O . ILE A 1 299 ? -16.975 -10.062 35.285 1.00 94.50 299 ILE A O 1
ATOM 2361 N N . GLU A 1 300 ? -16.119 -9.318 33.333 1.00 92.88 300 GLU A N 1
ATOM 2362 C CA . GLU A 1 300 ? -14.788 -9.893 33.483 1.00 92.88 300 GLU A CA 1
ATOM 2363 C C . GLU A 1 300 ? -13.771 -8.758 33.462 1.00 92.88 300 GLU A C 1
ATOM 2365 O O . GLU A 1 300 ? -13.723 -7.964 32.528 1.00 92.88 300 GLU A O 1
ATOM 2370 N N . SER A 1 301 ? -12.947 -8.655 34.496 1.00 91.38 301 SER A N 1
ATOM 2371 C CA . SER A 1 301 ? -11.918 -7.622 34.580 1.00 91.38 301 SER A CA 1
ATOM 2372 C C . SER A 1 301 ? -10.656 -8.188 35.203 1.00 91.38 301 SER A C 1
ATOM 2374 O O . SER A 1 301 ? -10.703 -9.156 35.963 1.00 91.38 301 SER A O 1
ATOM 2376 N N . ILE A 1 302 ? -9.524 -7.557 34.895 1.00 88.38 302 ILE A N 1
ATOM 2377 C CA . ILE A 1 302 ? -8.274 -7.800 35.616 1.00 88.38 302 ILE A CA 1
ATOM 2378 C C . ILE A 1 302 ? -8.345 -7.310 37.073 1.00 88.38 302 ILE A C 1
ATOM 2380 O O . ILE A 1 302 ? -7.558 -7.764 37.904 1.00 88.38 302 ILE A O 1
ATOM 2384 N N . ASP A 1 303 ? -9.290 -6.419 37.395 1.00 83.75 303 ASP A N 1
ATOM 2385 C CA . ASP A 1 303 ? -9.489 -5.914 38.749 1.00 83.75 303 ASP A CA 1
ATOM 2386 C C . ASP A 1 303 ? -10.313 -6.896 39.601 1.00 83.75 303 ASP A C 1
ATOM 2388 O O . ASP A 1 303 ? -11.392 -7.337 39.190 1.00 83.75 303 ASP A O 1
ATOM 2392 N N . PRO A 1 304 ? -9.870 -7.227 40.826 1.00 75.00 304 PRO A N 1
ATOM 2393 C CA . PRO A 1 304 ? -10.641 -8.078 41.719 1.00 75.00 304 PRO A CA 1
ATOM 2394 C C . PRO A 1 304 ? -11.859 -7.335 42.292 1.00 75.00 304 PRO A C 1
ATOM 2396 O O . PRO A 1 304 ? -11.741 -6.237 42.829 1.00 75.00 304 PRO A O 1
ATOM 2399 N N . GLY A 1 305 ? -13.030 -7.983 42.268 1.00 73.94 305 GLY A N 1
ATOM 2400 C CA . GLY A 1 305 ? -14.203 -7.546 43.038 1.00 73.94 305 GLY A CA 1
ATOM 2401 C C . GLY A 1 305 ? -14.951 -6.332 42.480 1.00 73.94 305 GLY A C 1
ATOM 2402 O O . GLY A 1 305 ? -15.558 -5.595 43.261 1.00 73.94 305 GLY A O 1
ATOM 2403 N N . VAL A 1 306 ? -14.924 -6.137 41.157 1.00 82.88 306 VAL A N 1
ATOM 2404 C CA . VAL A 1 306 ? -15.628 -5.051 40.455 1.00 82.88 306 VAL A CA 1
ATOM 2405 C C . VAL A 1 306 ? -17.080 -4.920 40.930 1.00 82.88 306 VAL A C 1
ATOM 2407 O O . VAL A 1 306 ? -17.882 -5.848 40.811 1.00 82.88 306 VAL A O 1
ATOM 2410 N N . GLN A 1 307 ? -17.414 -3.747 41.471 1.00 85.44 307 GLN A N 1
ATOM 2411 C CA . GLN A 1 307 ? -18.764 -3.410 41.918 1.00 85.44 307 GLN A CA 1
ATOM 2412 C C . GLN A 1 307 ? -19.556 -2.787 40.772 1.00 85.44 307 GLN A C 1
ATOM 2414 O O . GLN A 1 307 ? -19.085 -1.870 40.090 1.00 85.44 307 GLN A O 1
ATOM 2419 N N . TRP A 1 308 ? -20.787 -3.255 40.589 1.00 89.06 308 TRP A N 1
ATOM 2420 C CA . TRP A 1 308 ? -21.692 -2.725 39.581 1.00 89.06 308 TRP A CA 1
ATOM 2421 C C . TRP A 1 308 ? -23.128 -2.679 40.093 1.00 89.06 308 TRP A C 1
ATOM 2423 O O . TRP A 1 308 ? -23.514 -3.401 41.013 1.00 89.06 308 TRP A O 1
ATOM 2433 N N . LYS A 1 309 ? -23.932 -1.814 39.478 1.00 87.94 309 LYS A N 1
ATOM 2434 C CA . LYS A 1 309 ? -25.374 -1.731 39.717 1.00 87.94 309 LYS A CA 1
ATOM 2435 C C . LYS A 1 309 ? -26.122 -1.427 38.432 1.00 87.94 309 LYS A C 1
ATOM 2437 O O . LYS A 1 309 ? -25.626 -0.695 37.575 1.00 87.94 309 LYS A O 1
ATOM 2442 N N . MET A 1 310 ? -27.332 -1.958 38.332 1.00 83.69 310 MET A N 1
ATOM 2443 C CA . MET A 1 310 ? -28.286 -1.590 37.293 1.00 83.69 310 MET A CA 1
ATOM 2444 C C . MET A 1 310 ? -29.241 -0.530 37.844 1.00 83.69 310 MET A C 1
ATOM 2446 O O . MET A 1 310 ? -29.738 -0.656 38.962 1.00 83.69 310 MET A O 1
ATOM 2450 N N . ILE A 1 311 ? -29.460 0.526 37.071 1.00 84.69 311 ILE A N 1
ATOM 2451 C CA . ILE A 1 311 ? -30.404 1.606 37.346 1.00 84.69 311 ILE A CA 1
ATOM 2452 C C . ILE A 1 311 ? -31.476 1.500 36.262 1.00 84.69 311 ILE A C 1
ATOM 2454 O O . ILE A 1 311 ? -31.150 1.624 35.081 1.00 84.69 311 ILE A O 1
ATOM 2458 N N . GLN A 1 312 ? -32.708 1.196 36.670 1.00 72.50 312 GLN A N 1
ATOM 2459 C CA . GLN A 1 312 ? -33.880 1.155 35.790 1.00 72.50 312 GLN A CA 1
ATOM 2460 C C . GLN A 1 312 ? -34.470 2.551 35.610 1.00 72.50 312 GLN A C 1
ATOM 2462 O O . GLN A 1 312 ? -34.473 3.311 36.607 1.00 72.50 312 GLN A O 1
#

Foldseek 3Di:
DPPPPPCQPDPDPAWDKDKWDDVQKIKIWIFHPQQFFDQWDWDKDKDAAPVQWPWKDWAQDTDPDPWDFHDQQTWIWIDGDFKIKIKHWDDKAQPDDPDTFTWHDGPRMTMTIGTNHHHHTDGPLLCDPPRQNHQFTIITIIMMGMDTCVVAVDSNRVRVQQSPKDWDWDWADGDGDPPPDWIKIKIKIDDPLKIWIWIATRHVRDTDFTAISVGTDDDDFPDDQFKGKAQCQWDDHQQKIKGKHSGIKMWGHDVPQQKIKMWAAAAWIKMWIGHPVWIKTWHIAHGWMWMDGPNDIDIDGPDPPTDMDIGD

Secondary structure (DSSP, 8-state):
------TTS-----SEEEEEEETTEEEEEEE-----SEEEEEEEEEES-GGG--EEEETTEE--SSSEE--TTPPEEEEETTEEEEEEEPP----SS-PPPEEEEETTEEEEEEEEEEEEEE--GGGSTT-TT---PPP-EEEEEEEETTT-SSHHHHHHHHHTSEEEEEEPPP----SS---EEEEEEEETTEEEEEEEETTTTEEEEEEETTEE--S---EETTEEEESSSEEEETTEEEE--SS-EEEEEETTTTEEEEEE-SSSEEEEEEETTEEEEEEEESSEEEEEETTEEEEEESSTT--EEEE-

Radius of gyration: 25.5 Å; chains: 1; bounding box: 63×47×69 Å

Sequence (312 aa):
HATDRSMSRNFNEEGDFWGVQNGPRAIGLYKPPALHYQKSAKAVLIWTRRDLIDETWAGDRKVEELPAEVEPGETVVVRIGKAYVGVRPLTFTDLGRNARIRLVEKAGDLVLELPNYQGPKKAFWELEWPGGFFKGHPQCGFYSEVSSVSDYPSGKEFAVKISEGTLTEKTDPPITYSGKESRLWSVDYTRDGQTVGIEVDLMTWTLLRRWTEEGDLGWPMLESPFMRQSASGEIQVGGATLTCGKHPAWLYADSDLEFYAVGYHGETAPLSLNLPNGTIRVEAMSAGTLVWNRGKVEIESIDPGVQWKMIQ

pLDDT: mean 90.4, std 11.57, range [28.28, 98.69]